Protein AF-0000000081272465 (afdb_homodimer)

InterPro domains:
  IPR012899 LTXXQ motif family protein [cd09916] (65-159)
  IPR025961 Heavy-metal resistance protein [PF13801] (40-151)
  IPR052211 Cpx two-component system auxiliary protein [PTHR38102] (13-169)

Foldseek 3Di:
DDDDDDDPDDDDDPPDDDDPPPDPPPPPPPPDPDPDPPPPPPPVPPPPPPVVCPPQCLVPPLQPPDDDDPVLSVQLSVLCVVCVVLLVVLVVLLVVLVVVLVCCVVVVNDDPVVNVVSVVSNVVSVVVNVVSSVVSSVVSCVSDDPVSNVVSVVVVVVVVVVVVVVVDDPDDPPD/DDDPDDDDPPDDDDDDPPPPPPPPPPPPPPPDDDPDPPPDPPPVPPPPPPVPCPPQCLVPPLQPPDDDDPVLSVQLSVLCVVCVVVLVVLVVLLVVLVVVLVCCVVVVNDDPVVNVVSVVSNVVSVVVNVVSSVVSSVVSCVSDDPVSNVVSVVVVVVVVVVVVVVVPDPPDPPD

pLDDT: mean 72.94, std 29.36, range [21.56, 98.94]

Radius of gyration: 37.66 Å; Cα contacts (8 Å, |Δi|>4): 201; chains: 2; bounding box: 71×160×98 Å

Nearest PDB structures (foldseek):
  3zg1-assembly2_A  TM=7.694E-01  e=4.256E-02  Cupriavidus metallidurans CH34
  2y3g-assembly2_B  TM=7.488E-01  e=4.023E-02  Cupriavidus metallidurans CH34
  4wwf-assembly1_A-3  TM=8.184E-01  e=6.320E-02  Cupriavidus metallidurans CH34
  2y39-assembly1_A  TM=8.163E-01  e=7.075E-02  Cupriavidus metallidurans CH34
  2y3d-assembly1_A  TM=7.818E-01  e=4.765E-02  Cupriavidus metallidurans CH34

Sequence (350 aa):
MFAVTPRRSLAAVAAGLLLSCAVAYAQSSAPEASPRPPMAPHGMPHMPGGPGFMGPHHGGLFLHGLKLTEAQRDKVFAIEYAQMPELREQRKAIEHARRDLREMVVSGQYDEARSRALTDALGRAVARETQLRAQADAKILQVLTPEQRKQISDREAQRVAAMEEEAGPPPQPMMMFAVTPRRSLAAVAAGLLLSCAVAYAQSSAPEASPRPPMAPHGMPHMPGGPGFMGPHHGGLFLHGLKLTEAQRDKVFAIEYAQMPELREQRKAIEHARRDLREMVVSGQYDEARSR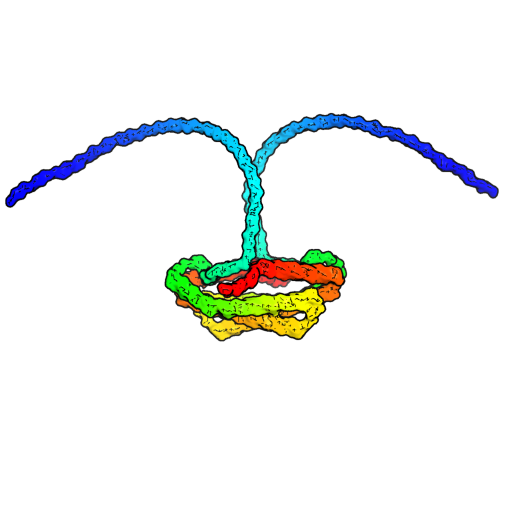ALTDALGRAVARETQLRAQADAKILQVLTPEQRKQISDREAQRVAAMEEEAGPPPQPMM

Organism: Ralstonia solanacearum (NCBI:txid305)

Solvent-accessible surface area (backbone atoms only — not comparable to full-atom values): 21522 Å² total; per-residue (Å²): 130,91,78,78,83,90,79,88,82,77,92,69,89,68,89,83,74,87,71,86,70,83,78,76,77,73,75,77,71,78,76,72,82,69,74,76,71,77,79,69,80,76,68,70,74,75,68,73,80,49,70,77,70,78,51,88,65,73,56,48,81,75,42,62,94,63,87,70,50,73,70,44,49,54,53,46,44,51,53,51,58,71,44,42,67,61,44,50,51,24,52,50,46,34,50,50,29,51,50,52,48,50,50,32,36,64,72,68,64,66,45,71,68,60,47,48,53,34,25,48,52,25,10,52,24,49,16,50,40,50,42,52,51,51,52,43,52,41,55,43,59,69,64,46,51,73,69,57,48,48,52,48,41,51,49,50,51,49,51,55,52,50,50,54,60,56,70,42,75,71,81,67,76,81,126,134,84,85,78,80,86,83,78,87,71,86,72,89,72,84,82,82,78,75,80,75,77,78,76,79,73,75,76,72,77,76,74,81,70,76,77,71,77,78,70,82,77,70,70,74,75,69,73,82,49,71,75,70,77,51,88,64,74,57,46,82,77,43,62,92,64,89,71,52,72,70,45,50,53,52,44,46,52,53,51,57,72,45,42,68,60,44,51,51,25,51,50,46,33,52,50,30,52,50,52,49,49,50,33,38,62,72,68,66,66,44,73,69,61,47,48,54,34,25,47,53,24,11,54,23,50,16,50,41,51,43,53,52,51,51,39,50,41,54,43,59,70,66,49,51,73,69,56,48,48,52,48,41,51,50,51,52,50,49,55,50,51,50,54,60,56,71,43,74,70,81,67,77,80,127

Secondary structure (DSSP, 8-state):
--------------------------------------------------S----S-SSGGGGTT----HHHHHHHHHHHHHHHHHHHHHHHHHHHHHHHHHHHHHTT---HHHHHHHHHHHHHHHHHHHHHHHHHHHHHHTTS-HHHHHHHHHHHHHHHHHHHHHH-S------/----PPP-------------------------------------------S----S-SSGGGGTT----HHHHHHHHHHHHHHHHHHHHHHHHHHHHHHHHHHHHHTT---HHHHHHHHHHHHHHHHHHHHHHHHHHHHHHTTS-HHHHHHHHHHHHHHHHHHHHHH-S------

Structure (mmCIF, N/CA/C/O backbone):
data_AF-0000000081272465-model_v1
#
loop_
_entity.id
_entity.type
_entity.pdbx_description
1 polymer 'ATP-independent periplasmic protein-refolding chaperone'
#
loop_
_atom_site.group_PDB
_atom_site.id
_atom_site.type_symbol
_atom_site.label_atom_id
_atom_site.label_alt_id
_atom_site.label_comp_id
_atom_site.label_asym_id
_atom_site.label_entity_id
_atom_site.label_seq_id
_atom_site.pdbx_PDB_ins_code
_atom_site.Cartn_x
_atom_site.Cartn_y
_atom_site.Cartn_z
_atom_site.occupancy
_atom_site.B_iso_or_equiv
_atom_site.auth_seq_id
_atom_site.auth_comp_id
_atom_site.auth_asym_id
_atom_site.auth_atom_id
_atom_site.pdbx_PDB_model_num
ATOM 1 N N . MET A 1 1 ? 6.75 95.875 9.797 1 22.33 1 MET A N 1
ATOM 2 C CA . MET A 1 1 ? 5.688 96.375 8.953 1 22.33 1 MET A CA 1
ATOM 3 C C . MET A 1 1 ? 5.301 95.438 7.855 1 22.33 1 MET A C 1
ATOM 5 O O . MET A 1 1 ? 4.133 95.312 7.473 1 22.33 1 MET A O 1
ATOM 9 N N . PHE A 1 2 ? 6.305 95 7.031 1 23.62 2 PHE A N 1
ATOM 10 C CA . PHE A 1 2 ? 5.82 94.75 5.68 1 23.62 2 PHE A CA 1
ATOM 11 C C . PHE A 1 2 ? 5.004 93.438 5.617 1 23.62 2 PHE A C 1
ATOM 13 O O . PHE A 1 2 ? 5.43 92.438 6.137 1 23.62 2 PHE A O 1
ATOM 20 N N . ALA A 1 3 ? 3.887 93.688 5.00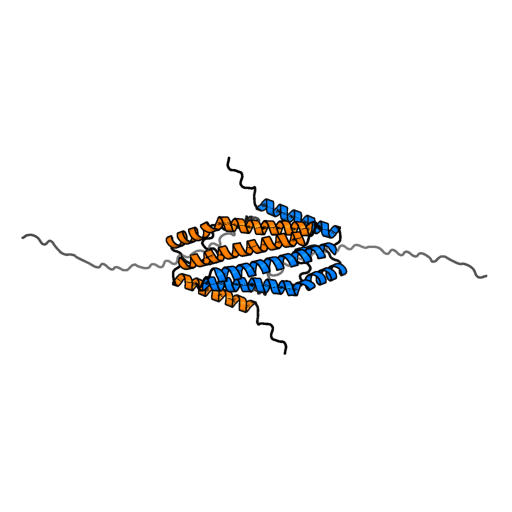8 1 24.34 3 ALA A N 1
ATOM 21 C CA . ALA A 1 3 ? 2.541 93.188 4.773 1 24.34 3 ALA A CA 1
ATOM 22 C C . ALA A 1 3 ? 2.578 91.938 3.91 1 24.34 3 ALA A C 1
ATOM 24 O O . ALA A 1 3 ? 3.572 91.688 3.23 1 24.34 3 ALA A O 1
ATOM 25 N N . VAL A 1 4 ? 1.641 91.5 3.248 1 30.73 4 VAL A N 1
ATOM 26 C CA . VAL A 1 4 ? 0.548 90.562 3.086 1 30.73 4 VAL A CA 1
ATOM 27 C C . VAL A 1 4 ? 0.621 89.938 1.701 1 30.73 4 VAL A C 1
ATOM 29 O O . VAL A 1 4 ? 0.317 88.75 1.539 1 30.73 4 VAL A O 1
ATOM 32 N N . THR A 1 5 ? 1.142 90.688 0.558 1 27.27 5 THR A N 1
ATOM 33 C CA . THR A 1 5 ? 0.048 90.625 -0.403 1 27.27 5 THR A CA 1
ATOM 34 C C . THR A 1 5 ? -0.042 89.188 -0.997 1 27.27 5 THR A C 1
ATOM 36 O O . THR A 1 5 ? 0.918 88.438 -0.932 1 27.27 5 THR A O 1
ATOM 39 N N . PRO A 1 6 ? -0.492 89.125 -2.412 1 28.55 6 PRO A N 1
ATOM 40 C CA . PRO A 1 6 ? -1.683 88.625 -3.121 1 28.55 6 PRO A CA 1
ATOM 41 C C . PRO A 1 6 ? -1.487 87.25 -3.748 1 28.55 6 PRO A C 1
ATOM 43 O O . PRO A 1 6 ? -0.358 86.75 -3.832 1 28.55 6 PRO A O 1
ATOM 46 N N . ARG A 1 7 ? -2.408 87 -4.809 1 31.58 7 ARG A N 1
ATOM 47 C CA . ARG A 1 7 ? -3.365 86.125 -5.52 1 31.58 7 ARG A CA 1
ATOM 48 C C . ARG A 1 7 ? -2.684 85.375 -6.637 1 31.58 7 ARG A C 1
ATOM 50 O O . ARG A 1 7 ? -2.164 85.938 -7.586 1 31.58 7 ARG A O 1
ATOM 57 N N . ARG A 1 8 ? -1.968 84.25 -6.387 1 34.53 8 ARG A N 1
ATOM 58 C CA . ARG A 1 8 ? -1.416 83.25 -7.266 1 34.53 8 ARG A CA 1
ATOM 59 C C . ARG A 1 8 ? -2.402 82.875 -8.367 1 34.53 8 ARG A C 1
ATOM 61 O O . ARG A 1 8 ? -3.451 82.25 -8.109 1 34.53 8 ARG A O 1
ATOM 68 N N . SER A 1 9 ? -2.496 83.812 -9.453 1 25.7 9 SER A N 1
ATOM 69 C CA . SER A 1 9 ? -3.43 83.688 -10.57 1 25.7 9 SER A CA 1
ATOM 70 C C . SER A 1 9 ? -3.316 82.375 -11.266 1 25.7 9 SER A C 1
ATOM 72 O O . SER A 1 9 ? -2.271 81.688 -11.195 1 25.7 9 SER A O 1
ATOM 74 N N . LEU A 1 10 ? -4.344 82 -12.219 1 24.06 10 LEU A N 1
ATOM 75 C CA . LEU A 1 10 ? -5.352 81.125 -12.766 1 24.06 10 LEU A CA 1
ATOM 76 C C . LEU A 1 10 ? -4.859 80.438 -14.055 1 24.06 10 LEU A C 1
ATOM 78 O O . LEU A 1 10 ? -5.238 79.312 -14.367 1 24.06 10 LEU A O 1
ATOM 82 N N . ALA A 1 11 ? -3.961 80.938 -15 1 25.14 11 ALA A N 1
ATOM 83 C CA . ALA A 1 11 ? -4.523 80.875 -16.344 1 25.14 11 ALA A CA 1
ATOM 84 C C . ALA A 1 11 ? -4.492 79.438 -16.859 1 25.14 11 ALA A C 1
ATOM 86 O O . ALA A 1 11 ? -3.479 78.75 -16.734 1 25.14 11 ALA A O 1
ATOM 87 N N . ALA A 1 12 ? -5.68 78.938 -17.5 1 24.94 12 ALA A N 1
ATOM 88 C CA . ALA A 1 12 ? -6.539 77.812 -17.906 1 24.94 12 ALA A CA 1
ATOM 89 C C . ALA A 1 12 ? -6.137 77.312 -19.281 1 24.94 12 ALA A C 1
ATOM 91 O O . ALA A 1 12 ? -6.668 76.25 -19.734 1 24.94 12 ALA A O 1
ATOM 92 N N . VAL A 1 13 ? -5.102 77.688 -20.047 1 25.12 13 VAL A N 1
ATOM 93 C CA . VAL A 1 13 ? -5.531 77.562 -21.422 1 25.12 13 VAL A CA 1
ATOM 94 C C . VAL A 1 13 ? -5.684 76.062 -21.766 1 25.12 13 VAL A C 1
ATOM 96 O O . VAL A 1 13 ? -4.746 75.312 -21.594 1 25.12 13 VAL A O 1
ATOM 99 N N . ALA A 1 14 ? -6.918 75.625 -22.281 1 23.14 14 ALA A N 1
ATOM 100 C CA . ALA A 1 14 ? -7.742 74.438 -22.609 1 23.14 14 ALA A CA 1
ATOM 101 C C . ALA A 1 14 ? -7.355 73.875 -23.969 1 23.14 14 ALA A C 1
ATOM 103 O O . ALA A 1 14 ? -7.91 72.875 -24.406 1 23.14 14 ALA A O 1
ATOM 104 N N . ALA A 1 15 ? -6.246 74.125 -24.609 1 26 15 ALA A N 1
ATOM 105 C CA . ALA A 1 15 ? -6.496 73.875 -26.031 1 26 15 ALA A CA 1
ATOM 106 C C . ALA A 1 15 ? -6.836 72.438 -26.25 1 26 15 ALA A C 1
ATOM 108 O O . ALA A 1 15 ? -6.211 71.5 -25.672 1 26 15 ALA A O 1
ATOM 109 N N . GLY A 1 16 ? -8.023 72.125 -27 1 21.56 16 GLY A N 1
ATOM 110 C CA . GLY A 1 16 ? -8.977 71.125 -27.422 1 21.56 16 GLY A CA 1
ATOM 111 C C . GLY A 1 16 ? -8.359 70.062 -28.281 1 21.56 16 GLY A C 1
ATOM 112 O O . GLY A 1 16 ? -7.246 70.188 -28.781 1 21.56 16 GLY A O 1
ATOM 113 N N . LEU A 1 17 ? -9.242 68.938 -28.609 1 25.64 17 LEU A N 1
ATOM 114 C CA . LEU A 1 17 ? -9.5 67.562 -28.719 1 25.64 17 LEU A CA 1
ATOM 115 C C . LEU A 1 17 ? -9.398 67.062 -30.172 1 25.64 17 LEU A C 1
ATOM 117 O O . LEU A 1 17 ? -9.539 65.875 -30.469 1 25.64 17 LEU A O 1
ATOM 121 N N . LEU A 1 18 ? -8.898 67.875 -31.203 1 24.94 18 LEU A N 1
ATOM 122 C CA . LEU A 1 18 ? -9.625 67.438 -32.375 1 24.94 18 LEU A CA 1
ATOM 123 C C . LEU A 1 18 ? -9.211 66 -32.719 1 24.94 18 LEU A C 1
ATOM 125 O O . LEU A 1 18 ? -8.047 65.625 -32.562 1 24.94 18 LEU A O 1
ATOM 129 N N . LEU A 1 19 ? -10.234 65.062 -33.031 1 27.89 19 LEU A N 1
ATOM 130 C CA . LEU A 1 19 ? -10.664 63.688 -33.188 1 27.89 19 LEU A CA 1
ATOM 131 C C . LEU A 1 19 ? -10.242 63.125 -34.531 1 27.89 19 LEU A C 1
ATOM 133 O O . LEU A 1 19 ? -11 62.375 -35.156 1 27.89 19 LEU A O 1
ATOM 137 N N . SER A 1 20 ? -9.172 63.531 -35.25 1 28.31 20 SER A N 1
ATOM 138 C CA . SER A 1 20 ? -9.344 63.031 -36.625 1 28.31 20 SER A CA 1
ATOM 139 C C . SER A 1 20 ? -9.281 61.5 -36.688 1 28.31 20 SER A C 1
ATOM 141 O O . SER A 1 20 ? -8.469 60.875 -36 1 28.31 20 SER A O 1
ATOM 143 N N . CYS A 1 21 ? -10.352 60.844 -37.062 1 30.33 21 CYS A N 1
ATOM 144 C CA . CYS A 1 21 ? -10.781 59.469 -37.281 1 30.33 21 CYS A CA 1
ATOM 145 C C . CYS A 1 21 ? -10.047 58.844 -38.438 1 30.33 21 CYS A C 1
ATOM 147 O O . CYS A 1 21 ? -10.672 58.375 -39.406 1 30.33 21 CYS A O 1
ATOM 149 N N . ALA A 1 22 ? -8.812 59.125 -38.781 1 28.97 22 ALA A N 1
ATOM 150 C CA . ALA A 1 22 ? -8.523 58.5 -40.062 1 28.97 22 ALA A CA 1
ATOM 151 C C . ALA A 1 22 ? -8.648 57 -40 1 28.97 22 ALA A C 1
ATOM 153 O O . ALA A 1 22 ? -8.18 56.344 -39.062 1 28.97 22 ALA A O 1
ATOM 154 N N . VAL A 1 23 ? -9.664 56.438 -40.75 1 30.25 23 VAL A N 1
ATOM 155 C CA . VAL A 1 23 ? -10.102 55.062 -41.094 1 30.25 23 VAL A CA 1
ATOM 156 C C . VAL A 1 23 ? -8.945 54.312 -41.75 1 30.25 23 VAL A C 1
ATOM 158 O O . VAL A 1 23 ? -8.406 54.719 -42.75 1 30.25 23 VAL A O 1
ATOM 161 N N . ALA A 1 24 ? -8.133 53.594 -40.906 1 28.8 24 ALA A N 1
ATOM 162 C CA . ALA A 1 24 ? -7.066 52.656 -41.25 1 28.8 24 ALA A CA 1
ATOM 163 C C . ALA A 1 24 ? -7.598 51.531 -42.125 1 28.8 24 ALA A C 1
ATOM 165 O O . ALA A 1 24 ? -8.422 50.719 -41.688 1 28.8 24 ALA A O 1
ATOM 166 N N . TYR A 1 25 ? -7.91 51.844 -43.406 1 28.39 25 TYR A N 1
ATOM 167 C CA . TYR A 1 25 ? -8.234 50.719 -44.281 1 28.39 25 TYR A CA 1
ATOM 168 C C . TYR A 1 25 ? -7.16 49.625 -44.219 1 28.39 25 TYR A C 1
ATOM 170 O O . TYR A 1 25 ? -6 49.875 -44.562 1 28.39 25 TYR A O 1
ATOM 178 N N . ALA A 1 26 ? -7.133 48.844 -43.188 1 29.88 26 ALA A N 1
ATOM 179 C CA . ALA A 1 26 ? -6.258 47.688 -43.062 1 29.88 26 ALA A CA 1
ATOM 180 C C . ALA A 1 26 ? -6.445 46.719 -44.219 1 29.88 26 ALA A C 1
ATOM 182 O O . ALA A 1 26 ? -7.543 46.219 -44.469 1 29.88 26 ALA A O 1
ATOM 183 N N . GLN A 1 27 ? -5.844 47.156 -45.344 1 31.14 27 GLN A N 1
ATOM 184 C CA . GLN A 1 27 ? -5.809 46.156 -46.406 1 31.14 27 GLN A CA 1
ATOM 185 C C . GLN A 1 27 ? -5.32 44.812 -45.906 1 31.14 27 GLN A C 1
ATOM 187 O O . GLN A 1 27 ? -4.301 44.719 -45.219 1 31.14 27 GLN A O 1
ATOM 192 N N . SER A 1 28 ? -6.246 43.812 -45.656 1 32.25 28 SER A N 1
ATOM 193 C CA . SER A 1 28 ? -6.082 42.406 -45.281 1 32.25 28 SER A CA 1
ATOM 194 C C . SER A 1 28 ? -5.191 41.688 -46.312 1 32.25 28 SER A C 1
ATOM 196 O O . SER A 1 28 ? -5.598 41.438 -47.438 1 32.25 28 SER A O 1
ATOM 198 N N . SER A 1 29 ? -3.996 42.219 -46.594 1 32.59 29 SER A N 1
ATOM 199 C CA . SER A 1 29 ? -3.262 41.281 -47.438 1 32.59 29 SER A CA 1
ATOM 200 C C . SER A 1 29 ? -3.188 39.906 -46.844 1 32.59 29 SER A C 1
ATOM 202 O O . SER A 1 29 ? -2.959 39.75 -45.625 1 32.59 29 SER A O 1
ATOM 204 N N . ALA A 1 30 ? -3.9 38.969 -47.5 1 32.69 30 ALA A N 1
ATOM 205 C CA . ALA A 1 30 ? -3.916 37.531 -47.25 1 32.69 30 ALA A CA 1
ATOM 206 C C . ALA A 1 30 ? -2.496 36.969 -47.125 1 32.69 30 ALA A C 1
ATOM 208 O O . ALA A 1 30 ? -1.688 37.156 -48.062 1 32.69 30 ALA A O 1
ATOM 209 N N . PRO A 1 31 ? -1.925 36.875 -45.844 1 34.56 31 PRO A N 1
ATOM 210 C CA . PRO A 1 31 ? -0.571 36.344 -45.781 1 34.56 31 PRO A CA 1
ATOM 211 C C . PRO A 1 31 ? -0.444 34.969 -46.469 1 34.56 31 PRO A C 1
ATOM 213 O O . PRO A 1 31 ? -1.435 34.25 -46.625 1 34.56 31 PRO A O 1
ATOM 216 N N . GLU A 1 32 ? 0.415 34.938 -47.406 1 33.69 32 GLU A N 1
ATOM 217 C CA . GLU A 1 32 ? 0.917 33.75 -48.094 1 33.69 32 GLU A CA 1
ATOM 218 C C . GLU A 1 32 ? 1.132 32.594 -47.125 1 33.69 32 GLU A C 1
ATOM 220 O O . GLU A 1 32 ? 1.661 32.781 -46.031 1 33.69 32 GLU A O 1
ATOM 225 N N . ALA A 1 33 ? 0.419 31.516 -47.406 1 32.84 33 ALA A N 1
ATOM 226 C CA . ALA A 1 33 ? 0.437 30.219 -46.719 1 32.84 33 ALA A CA 1
ATOM 227 C C . ALA A 1 33 ? 1.867 29.766 -46.469 1 32.84 33 ALA A C 1
ATOM 229 O O . ALA A 1 33 ? 2.645 29.562 -47.406 1 32.84 33 ALA A O 1
ATOM 230 N N . SER A 1 34 ? 2.541 30.328 -45.375 1 37.22 34 SER A N 1
ATOM 231 C CA . SER A 1 34 ? 3.836 29.75 -45.031 1 37.22 34 SER A CA 1
ATOM 232 C C . SER A 1 34 ? 3.777 28.219 -45.031 1 37.22 34 SER A C 1
ATOM 234 O O . SER A 1 34 ? 2.771 27.625 -44.656 1 37.22 34 SER A O 1
ATOM 236 N N . PRO A 1 35 ? 4.566 27.594 -45.844 1 37.91 35 PRO A N 1
ATOM 237 C CA . PRO A 1 35 ? 4.652 26.141 -45.906 1 37.91 35 PRO A CA 1
ATOM 238 C C . PRO A 1 35 ? 4.699 25.484 -44.531 1 37.91 35 PRO A C 1
ATOM 240 O O . PRO A 1 35 ? 5.18 26.109 -43.562 1 37.91 35 PRO A O 1
ATOM 243 N N . ARG A 1 36 ? 3.67 24.656 -44.344 1 37.66 36 ARG A N 1
ATOM 244 C CA . ARG A 1 36 ? 3.516 23.859 -43.125 1 37.66 36 ARG A CA 1
ATOM 245 C C . ARG A 1 36 ? 4.848 23.266 -42.688 1 37.66 36 ARG A C 1
ATOM 247 O O . ARG A 1 36 ? 5.531 22.609 -43.469 1 37.66 36 ARG A O 1
ATOM 254 N N . PRO A 1 37 ? 5.617 23.953 -41.719 1 38.06 37 PRO A N 1
ATOM 255 C CA . PRO A 1 37 ? 6.848 23.25 -41.344 1 38.06 37 PRO A CA 1
ATOM 256 C C . PRO A 1 37 ? 6.629 21.75 -41.094 1 38.06 37 PRO A C 1
ATOM 258 O O . PRO A 1 37 ? 5.508 21.328 -40.781 1 38.06 37 PRO A O 1
ATOM 261 N N . PRO A 1 38 ? 7.492 20.875 -41.656 1 37.31 38 PRO A N 1
ATOM 262 C CA . PRO A 1 38 ? 7.348 19.453 -41.406 1 37.31 38 PRO A CA 1
ATOM 263 C C . PRO A 1 38 ? 7.055 19.141 -39.938 1 37.31 38 PRO A C 1
ATOM 265 O O . PRO A 1 38 ? 7.422 19.922 -39.031 1 37.31 38 PRO A O 1
ATOM 268 N N . MET A 1 39 ? 5.91 18.578 -39.656 1 35.38 39 MET A N 1
ATOM 269 C CA . MET A 1 39 ? 5.527 18.094 -38.344 1 35.38 39 MET A CA 1
ATOM 270 C C . MET A 1 39 ? 6.688 17.359 -37.688 1 35.38 39 MET A C 1
ATOM 272 O O . MET A 1 39 ? 7.172 16.359 -38.188 1 35.38 39 MET A O 1
ATOM 276 N N . ALA A 1 40 ? 7.691 18.062 -37.062 1 37.44 40 ALA A N 1
ATOM 277 C CA . ALA A 1 40 ? 8.664 17.312 -36.25 1 37.44 40 ALA A CA 1
ATOM 278 C C . ALA A 1 40 ? 7.988 16.203 -35.469 1 37.44 40 ALA A C 1
ATOM 280 O O . ALA A 1 40 ? 6.828 16.328 -35.062 1 37.44 40 ALA A O 1
ATOM 281 N N . PRO A 1 41 ? 8.398 14.906 -35.625 1 35.97 41 PRO A N 1
ATOM 282 C CA . PRO A 1 41 ? 7.809 13.859 -34.781 1 35.97 41 PRO A CA 1
ATOM 283 C C . PRO A 1 41 ? 7.723 14.266 -33.312 1 35.97 41 PRO A C 1
ATOM 285 O O . PRO A 1 41 ? 8.656 14.859 -32.781 1 35.97 41 PRO A O 1
ATOM 288 N N . HIS A 1 42 ? 6.676 14.836 -32.844 1 37.75 42 HIS A N 1
ATOM 289 C CA . HIS A 1 42 ? 6.402 15.023 -31.406 1 37.75 42 HIS A CA 1
ATOM 290 C C . HIS A 1 42 ? 6.762 13.773 -30.609 1 37.75 42 HIS A C 1
ATOM 292 O O . HIS A 1 42 ? 5.922 12.898 -30.422 1 37.75 42 HIS A O 1
ATOM 298 N N . GLY A 1 43 ? 7.891 13.094 -30.891 1 33.09 43 GLY A N 1
ATOM 299 C CA . GLY A 1 43 ? 8.258 12.156 -29.844 1 33.09 43 GLY A CA 1
ATOM 300 C C . GLY A 1 43 ? 8.062 12.719 -28.438 1 33.09 43 GLY A C 1
ATOM 301 O O . GLY A 1 43 ? 8.664 13.734 -28.094 1 33.09 43 GLY A O 1
ATOM 302 N N . MET A 1 44 ? 6.859 12.625 -27.875 1 35.47 44 MET A N 1
ATOM 303 C CA . MET A 1 44 ? 6.672 12.898 -26.453 1 35.47 44 MET A CA 1
ATOM 304 C C . MET A 1 44 ? 7.887 12.453 -25.641 1 35.47 44 MET A C 1
ATOM 306 O O . MET A 1 44 ? 8.32 11.305 -25.75 1 35.47 44 MET A O 1
ATOM 310 N N . PRO A 1 45 ? 8.883 13.289 -25.375 1 36.38 45 PRO A N 1
ATOM 311 C CA . PRO A 1 45 ? 9.914 12.828 -24.438 1 36.38 45 PRO A CA 1
ATOM 312 C C . PRO A 1 45 ? 9.344 11.977 -23.312 1 36.38 45 PRO A C 1
ATOM 314 O O . PRO A 1 45 ? 8.281 12.289 -22.766 1 36.38 45 PRO A O 1
ATOM 317 N N . HIS A 1 46 ? 9.273 10.703 -23.391 1 36.47 46 HIS A N 1
ATOM 318 C CA . HIS A 1 46 ? 9.133 9.891 -22.188 1 36.47 46 HIS A CA 1
ATOM 319 C C . HIS A 1 46 ? 9.867 10.508 -21 1 36.47 46 HIS A C 1
ATOM 321 O O . HIS A 1 46 ? 11.102 10.508 -20.969 1 36.47 46 HIS A O 1
ATOM 327 N N . MET A 1 47 ? 9.359 11.602 -20.391 1 35 47 MET A N 1
ATOM 328 C CA . MET A 1 47 ? 9.953 12 -19.109 1 35 47 MET A CA 1
ATOM 329 C C . MET A 1 47 ? 10.281 10.773 -18.266 1 35 47 MET A C 1
ATOM 331 O O . MET A 1 47 ? 9.445 9.891 -18.094 1 35 47 MET A O 1
ATOM 335 N N . PRO A 1 48 ? 11.477 10.328 -18.344 1 37 48 PRO A N 1
ATOM 336 C CA . PRO A 1 48 ? 11.812 9.281 -17.375 1 3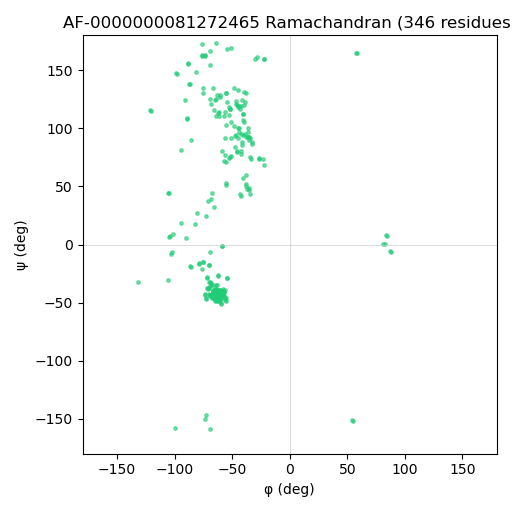7 48 PRO A CA 1
ATOM 337 C C . PRO A 1 48 ? 11.086 9.453 -16.047 1 37 48 PRO A C 1
ATOM 339 O O . PRO A 1 48 ? 10.953 10.57 -15.547 1 37 48 PRO A O 1
ATOM 342 N N . GLY A 1 49 ? 9.906 8.914 -15.898 1 37.16 49 GLY A N 1
ATOM 343 C CA . GLY A 1 49 ? 9.375 8.828 -14.539 1 37.16 49 GLY A CA 1
ATOM 344 C C . GLY A 1 49 ? 10.445 8.562 -13.5 1 37.16 49 GLY A C 1
ATOM 345 O O . GLY A 1 49 ? 10.812 7.414 -13.258 1 37.16 49 GLY A O 1
ATOM 346 N N . GLY A 1 50 ? 11.664 9.336 -13.469 1 36.22 50 GLY A N 1
ATOM 347 C CA . GLY A 1 50 ? 12.609 9.188 -12.367 1 36.22 50 GLY A CA 1
ATOM 348 C C . GLY A 1 50 ? 11.953 8.781 -11.062 1 36.22 50 GLY A C 1
ATOM 349 O O . GLY A 1 50 ? 10.719 8.766 -10.961 1 36.22 50 GLY A O 1
ATOM 350 N N . PRO A 1 51 ? 12.719 8.25 -10.109 1 38.88 51 PRO A N 1
ATOM 351 C CA . PRO A 1 51 ? 12.094 8.078 -8.797 1 38.88 51 PRO A CA 1
ATOM 352 C C . PRO A 1 51 ? 11.125 9.203 -8.445 1 38.88 51 PRO A C 1
ATOM 354 O O . PRO A 1 51 ? 11.281 10.328 -8.93 1 38.88 51 PRO A O 1
ATOM 357 N N . GLY A 1 52 ? 9.867 9.039 -8.586 1 39.06 52 GLY A N 1
ATOM 358 C CA . GLY A 1 52 ? 8.938 10.062 -8.148 1 39.06 52 GLY A CA 1
ATOM 359 C C . GLY A 1 52 ? 9.516 10.984 -7.086 1 39.06 52 GLY A C 1
ATOM 360 O O . GLY A 1 52 ? 9.797 10.547 -5.969 1 39.06 52 GLY A O 1
ATOM 361 N N . PHE A 1 53 ? 10.5 11.828 -7.43 1 37.72 53 PHE A N 1
ATOM 362 C CA . PHE A 1 53 ? 10.914 12.93 -6.566 1 37.72 53 PHE A CA 1
ATOM 363 C C . PHE A 1 53 ? 9.758 13.383 -5.68 1 37.72 53 PHE A C 1
ATOM 365 O O . PHE A 1 53 ? 8.758 13.906 -6.168 1 37.72 53 PHE A O 1
ATOM 372 N N . MET A 1 54 ? 9.422 12.531 -4.602 1 43.56 54 MET A N 1
ATOM 373 C CA . MET A 1 54 ? 8.711 13.273 -3.561 1 43.56 54 MET A CA 1
ATOM 374 C C . MET A 1 54 ? 9.289 14.672 -3.396 1 43.56 54 MET A C 1
ATOM 376 O O . MET A 1 54 ? 10.367 14.844 -2.826 1 43.56 54 MET A O 1
ATOM 380 N N . GLY A 1 55 ? 9.438 15.484 -4.438 1 41.84 55 GLY A N 1
ATOM 381 C CA . GLY A 1 55 ? 9.836 16.859 -4.211 1 41.84 55 GLY A CA 1
ATOM 382 C C . GLY A 1 55 ? 9.516 17.359 -2.811 1 41.84 55 GLY A C 1
ATOM 383 O O . GLY A 1 55 ? 8.797 16.688 -2.062 1 41.84 55 GLY A O 1
ATOM 384 N N . PRO A 1 56 ? 10.117 18.391 -2.299 1 44.53 56 PRO A N 1
ATOM 385 C CA . PRO A 1 56 ? 9.852 18.875 -0.947 1 44.53 56 PRO A CA 1
ATOM 386 C C . PRO A 1 56 ? 8.391 18.734 -0.538 1 44.53 56 PRO A C 1
ATOM 388 O O . PRO A 1 56 ? 7.492 19.062 -1.322 1 44.53 56 PRO A O 1
ATOM 391 N N . HIS A 1 57 ? 7.973 17.562 0.157 1 50.88 57 HIS A N 1
ATOM 392 C CA . HIS A 1 57 ? 6.695 17.234 0.78 1 50.88 57 HIS A CA 1
ATOM 393 C C . HIS A 1 57 ? 6.043 18.484 1.389 1 50.88 57 HIS A C 1
ATOM 395 O O . HIS A 1 57 ? 6.371 18.875 2.512 1 50.88 57 HIS A O 1
ATOM 401 N N . HIS A 1 58 ? 6.055 19.531 0.748 1 53.88 58 HIS A N 1
ATOM 402 C CA . HIS A 1 58 ? 5.273 20.672 1.201 1 53.88 58 HIS A CA 1
ATOM 403 C C . HIS A 1 58 ? 3.91 20.234 1.729 1 53.88 58 HIS A C 1
ATOM 405 O O . HIS A 1 58 ? 2.873 20.672 1.225 1 53.88 58 HIS A O 1
ATOM 411 N N . GLY A 1 59 ? 3.938 19.328 2.76 1 62.62 59 GLY A N 1
ATOM 412 C CA . GLY A 1 59 ? 2.725 18.922 3.449 1 62.62 59 GLY A CA 1
ATOM 413 C C . GLY A 1 59 ? 1.958 17.828 2.713 1 62.62 59 GLY A C 1
ATOM 414 O O . GLY A 1 59 ? 0.987 17.281 3.236 1 62.62 59 GLY A O 1
ATOM 415 N N . GLY A 1 60 ? 2.555 17.438 1.552 1 70.75 60 GLY A N 1
ATOM 416 C CA . GLY A 1 60 ? 1.952 16.375 0.751 1 70.75 60 GLY A CA 1
ATOM 417 C C . GLY A 1 60 ? 0.502 16.656 0.399 1 70.75 60 GLY A C 1
ATOM 418 O O . GLY A 1 60 ? 0.094 17.812 0.279 1 70.75 60 GLY A O 1
ATOM 419 N N . LEU A 1 61 ? -0.24 15.594 0.224 1 75.94 61 LEU A N 1
ATOM 420 C CA . LEU A 1 61 ? -1.635 15.672 -0.197 1 75.94 61 LEU A CA 1
ATOM 421 C C . LEU A 1 61 ? -2.506 16.25 0.914 1 75.94 61 LEU A C 1
ATOM 423 O O . LEU A 1 61 ? -3.539 16.875 0.642 1 75.94 61 LEU A O 1
ATOM 427 N N . PHE A 1 62 ? -1.971 16.219 2.082 1 85.62 62 PHE A N 1
ATOM 428 C CA . PHE A 1 62 ? -2.705 16.688 3.254 1 85.62 62 PHE A CA 1
ATOM 429 C C . PHE A 1 62 ? -2.908 18.188 3.209 1 85.62 62 PHE A C 1
ATOM 431 O O . PHE A 1 62 ? -3.984 18.688 3.547 1 85.62 62 PHE A O 1
ATOM 438 N N . LEU A 1 63 ? -1.947 18.938 2.686 1 93.5 63 LEU A N 1
ATOM 439 C CA . LEU A 1 63 ? -1.989 20.406 2.711 1 93.5 63 LEU A CA 1
ATOM 440 C C . LEU A 1 63 ? -2.344 20.953 1.335 1 93.5 63 LEU A C 1
ATOM 442 O O . LEU A 1 63 ? -2.305 22.172 1.123 1 93.5 63 LEU A O 1
ATOM 446 N N . HIS A 1 64 ? -2.672 20.078 0.458 1 87.31 64 HIS A N 1
ATOM 447 C CA . HIS A 1 64 ? -2.93 20.5 -0.915 1 87.31 64 HIS A CA 1
ATOM 448 C C . HIS A 1 64 ? -4 21.594 -0.967 1 87.31 64 HIS A C 1
ATOM 450 O O . HIS A 1 64 ? -5.051 21.469 -0.334 1 87.31 64 HIS A O 1
ATOM 456 N N . GLY A 1 65 ? -3.701 22.781 -1.734 1 87.69 65 GLY A N 1
ATOM 457 C CA . GLY A 1 65 ? -4.668 23.844 -1.962 1 87.69 65 GLY A CA 1
ATOM 458 C C . GLY A 1 65 ? -4.668 24.891 -0.872 1 87.69 65 GLY A C 1
ATOM 459 O O . GLY A 1 65 ? -5.359 25.906 -0.978 1 87.69 65 GLY A O 1
ATOM 460 N N . LEU A 1 66 ? -3.947 24.734 0.201 1 94.5 66 LEU A N 1
ATOM 461 C CA . LEU A 1 66 ? -3.906 25.719 1.283 1 94.5 66 LEU A CA 1
ATOM 462 C C . LEU A 1 66 ? -2.855 26.781 1.008 1 94.5 66 LEU A C 1
ATOM 464 O O . LEU A 1 66 ? -1.774 26.484 0.494 1 94.5 66 LEU A O 1
ATOM 468 N N . LYS A 1 67 ? -3.193 28.031 1.287 1 94.44 67 LYS A N 1
ATOM 469 C CA . LYS A 1 67 ? -2.213 29.109 1.29 1 94.44 67 LYS A CA 1
ATOM 470 C C . LYS A 1 67 ? -1.566 29.266 2.664 1 94.44 67 LYS A C 1
ATOM 472 O O . LYS A 1 67 ? -2.193 29.766 3.598 1 94.44 67 LYS A O 1
ATOM 477 N N . LEU A 1 68 ? -0.338 28.875 2.732 1 96.25 68 LEU A N 1
ATOM 478 C CA . LEU A 1 68 ? 0.385 28.938 3.998 1 96.25 68 LEU A CA 1
ATOM 479 C C . LEU A 1 68 ? 1.251 30.188 4.074 1 96.25 68 LEU A C 1
ATOM 481 O O . LEU A 1 68 ? 1.749 30.672 3.055 1 96.25 68 LEU A O 1
ATOM 485 N N . THR A 1 69 ? 1.376 30.688 5.297 1 96.5 69 THR A N 1
ATOM 486 C CA . THR A 1 69 ? 2.361 31.734 5.52 1 96.5 69 THR A CA 1
ATOM 487 C C . THR A 1 69 ? 3.775 31.172 5.512 1 96.5 69 THR A C 1
ATOM 489 O O . THR A 1 69 ? 3.959 29.953 5.605 1 96.5 69 THR A O 1
ATOM 492 N N . GLU A 1 70 ? 4.738 31.969 5.359 1 95.62 70 GLU A N 1
ATOM 493 C CA . GLU A 1 70 ? 6.129 31.516 5.406 1 95.62 70 GLU A CA 1
ATOM 494 C C . GLU A 1 70 ? 6.445 30.844 6.738 1 95.62 70 GLU A C 1
ATOM 496 O O . GLU A 1 70 ? 7.145 29.828 6.781 1 95.62 70 GLU A O 1
ATOM 501 N N . ALA A 1 71 ? 5.914 31.422 7.836 1 97.31 71 ALA A N 1
ATOM 502 C CA . ALA A 1 71 ? 6.141 30.859 9.156 1 97.31 71 ALA A CA 1
ATOM 503 C C . ALA A 1 71 ? 5.5 29.469 9.273 1 97.31 71 ALA A C 1
ATOM 505 O O . ALA A 1 71 ? 6.082 28.562 9.867 1 97.31 71 ALA A O 1
ATOM 506 N N . GLN A 1 72 ? 4.309 29.266 8.734 1 97 72 GLN A N 1
ATOM 507 C CA . GLN A 1 72 ? 3.643 27.969 8.703 1 97 72 GLN A CA 1
ATOM 508 C C . GLN A 1 72 ? 4.434 26.969 7.867 1 97 72 GLN A C 1
ATOM 510 O O . GLN A 1 72 ? 4.625 25.828 8.281 1 97 72 GLN A O 1
ATOM 515 N N . ARG A 1 73 ? 4.918 27.344 6.758 1 95.81 73 ARG A N 1
ATOM 516 C CA . ARG A 1 73 ? 5.684 26.453 5.879 1 95.81 73 ARG A CA 1
ATOM 517 C C . ARG A 1 73 ? 6.945 25.953 6.574 1 95.81 73 ARG A C 1
ATOM 519 O O . ARG A 1 73 ? 7.301 24.781 6.457 1 95.81 73 ARG A O 1
ATOM 526 N N . ASP A 1 74 ? 7.605 26.844 7.293 1 96.5 74 ASP A N 1
ATOM 527 C CA . ASP A 1 74 ? 8.812 26.469 8.023 1 96.5 74 ASP A CA 1
ATOM 528 C C . ASP A 1 74 ? 8.508 25.422 9.094 1 96.5 74 ASP A C 1
ATOM 530 O O . ASP A 1 74 ? 9.258 24.469 9.258 1 96.5 74 ASP A O 1
ATOM 534 N N . LYS A 1 75 ? 7.41 25.641 9.859 1 97.5 75 LYS A N 1
ATOM 535 C CA . LYS A 1 75 ? 7.035 24.703 10.906 1 97.5 75 LYS A CA 1
ATOM 536 C C . LYS A 1 75 ? 6.637 23.359 10.32 1 97.5 75 LYS A C 1
ATOM 538 O O . LYS A 1 75 ? 6.996 22.312 10.859 1 97.5 75 LYS A O 1
ATOM 543 N N . VAL A 1 76 ? 5.922 23.406 9.227 1 96.88 76 VAL A N 1
ATOM 544 C CA . VAL A 1 76 ? 5.512 22.188 8.547 1 96.88 76 VAL A CA 1
ATOM 545 C C . VAL A 1 76 ? 6.746 21.422 8.078 1 96.88 76 VAL A C 1
ATOM 547 O O . VAL A 1 76 ? 6.84 20.203 8.273 1 96.88 76 VAL A O 1
ATOM 550 N N . PHE A 1 77 ? 7.66 22.094 7.453 1 95.44 77 PHE A N 1
ATOM 551 C CA . PHE A 1 77 ? 8.898 21.484 6.98 1 95.44 77 PHE A CA 1
ATOM 552 C C . PHE A 1 77 ? 9.648 20.828 8.133 1 95.44 77 PHE A C 1
ATOM 554 O O . PHE A 1 77 ? 10.125 19.703 8 1 95.44 77 PHE A O 1
ATOM 561 N N . ALA A 1 78 ? 9.742 21.5 9.266 1 97.25 78 ALA A N 1
ATOM 562 C CA . ALA A 1 78 ? 10.453 20.969 10.422 1 97.25 78 ALA A CA 1
ATOM 563 C C . ALA A 1 78 ? 9.789 19.688 10.93 1 97.25 78 ALA A C 1
ATOM 565 O O . ALA A 1 78 ? 10.469 18.734 11.297 1 97.25 78 ALA A O 1
ATOM 566 N N . ILE A 1 79 ? 8.453 19.688 11.008 1 97.19 79 ILE A N 1
ATOM 567 C CA . ILE A 1 79 ? 7.703 18.516 11.461 1 97.19 79 ILE A CA 1
ATOM 568 C C . ILE A 1 79 ? 7.965 17.344 10.531 1 97.19 79 ILE A C 1
ATOM 570 O O . ILE A 1 79 ? 8.281 16.234 10.992 1 97.19 79 ILE A O 1
ATOM 574 N N . GLU A 1 80 ? 7.902 17.5 9.242 1 95.69 80 GLU A N 1
ATOM 575 C CA . GLU A 1 80 ? 8.086 16.438 8.266 1 95.69 80 GLU A CA 1
ATOM 576 C C . GLU A 1 80 ? 9.531 15.961 8.234 1 95.69 80 GLU A C 1
ATOM 578 O O . GLU A 1 80 ? 9.797 14.758 8.18 1 95.69 80 GLU A O 1
ATOM 583 N N . TYR A 1 81 ? 10.445 16.891 8.258 1 95.38 81 TYR A N 1
ATOM 584 C CA . TYR A 1 81 ? 11.867 16.562 8.164 1 95.38 81 TYR A CA 1
ATOM 585 C C . TYR A 1 81 ? 12.32 15.727 9.352 1 95.38 81 TYR A C 1
ATOM 587 O O . TYR A 1 81 ? 13.164 14.844 9.211 1 95.38 81 TYR A O 1
ATOM 595 N N . ALA A 1 82 ? 11.711 16.031 10.484 1 97 82 ALA A N 1
ATOM 596 C CA . ALA A 1 82 ? 12.102 15.305 11.695 1 97 82 ALA A CA 1
ATOM 597 C C . ALA A 1 82 ? 11.82 13.812 11.562 1 97 82 ALA A C 1
ATOM 599 O O . ALA A 1 82 ? 12.5 12.992 12.18 1 97 82 ALA A O 1
ATOM 600 N N . GLN A 1 83 ? 10.867 13.445 10.75 1 96.94 83 GLN A N 1
ATOM 601 C CA . GLN A 1 83 ? 10.469 12.047 10.664 1 96.94 83 GLN A CA 1
ATOM 602 C C . GLN A 1 83 ? 11.039 11.391 9.406 1 96.94 83 GLN A C 1
ATOM 604 O O . GLN A 1 83 ? 10.961 10.172 9.25 1 96.94 83 GLN A O 1
ATOM 609 N N . MET A 1 84 ? 11.625 12.094 8.539 1 96.31 84 MET A N 1
ATOM 610 C CA . MET A 1 84 ? 12.023 11.633 7.215 1 96.31 84 MET A CA 1
ATOM 611 C C . MET A 1 84 ? 12.984 10.453 7.312 1 96.31 84 MET A C 1
ATOM 613 O O . MET A 1 84 ? 12.836 9.461 6.594 1 96.31 84 MET A O 1
ATOM 617 N N . PRO A 1 85 ? 14.031 10.508 8.25 1 97.31 85 PRO A N 1
ATOM 618 C CA . PRO A 1 85 ? 14.953 9.367 8.32 1 97.31 85 PRO A CA 1
ATOM 619 C C . PRO A 1 85 ? 14.25 8.062 8.664 1 97.31 85 PRO A C 1
ATOM 621 O O . PRO A 1 85 ? 14.508 7.031 8.039 1 97.31 85 PRO A O 1
ATOM 624 N N . GLU A 1 86 ? 13.336 8.141 9.633 1 98.25 86 GLU A N 1
ATOM 625 C CA . GLU A 1 86 ? 12.617 6.922 10.008 1 98.25 86 GLU A CA 1
ATOM 626 C C . GLU A 1 86 ? 11.648 6.488 8.914 1 98.25 86 GLU A C 1
ATOM 628 O O . GLU A 1 86 ? 11.484 5.293 8.664 1 98.25 86 GLU A O 1
ATOM 633 N N . LEU A 1 87 ? 11 7.406 8.258 1 98.06 87 LEU A N 1
ATOM 634 C CA . LEU A 1 87 ? 10.125 7.086 7.141 1 98.06 87 LEU A CA 1
ATOM 635 C C . LEU A 1 87 ? 10.883 6.355 6.043 1 98.06 87 LEU A C 1
ATOM 637 O O . LEU A 1 87 ? 10.406 5.352 5.512 1 98.06 87 LEU A O 1
ATOM 641 N N . ARG A 1 88 ? 12.031 6.84 5.77 1 97.31 88 ARG A N 1
ATOM 642 C CA . ARG A 1 88 ? 12.867 6.207 4.746 1 97.31 88 ARG A CA 1
ATOM 643 C C . ARG A 1 88 ? 13.258 4.793 5.156 1 97.31 88 ARG A C 1
ATOM 645 O O . ARG A 1 88 ? 13.281 3.885 4.324 1 97.31 88 ARG A O 1
ATOM 652 N N . GLU A 1 89 ? 13.586 4.664 6.398 1 98.25 89 GLU A N 1
ATOM 653 C CA . GLU A 1 89 ? 13.938 3.344 6.91 1 98.25 89 GLU A CA 1
ATOM 654 C C . GLU A 1 89 ? 12.781 2.363 6.746 1 98.25 89 GLU A C 1
ATOM 656 O O . GLU A 1 89 ? 12.984 1.223 6.324 1 98.25 89 GLU A O 1
ATOM 661 N N . GLN A 1 90 ? 11.578 2.791 7.117 1 98.62 90 GLN A N 1
ATOM 662 C CA . GLN A 1 90 ? 10.414 1.92 7 1 98.62 90 GLN A CA 1
ATOM 663 C C . GLN A 1 90 ? 10.117 1.596 5.539 1 98.62 90 GLN A C 1
ATOM 665 O O . GLN A 1 90 ? 9.766 0.462 5.211 1 98.62 90 GLN A O 1
ATOM 670 N N . ARG A 1 91 ? 10.25 2.51 4.672 1 97.94 91 ARG A N 1
ATOM 671 C CA . ARG A 1 91 ? 10.008 2.289 3.248 1 97.94 91 ARG A CA 1
ATOM 672 C C . ARG A 1 91 ? 11.016 1.296 2.674 1 97.94 91 ARG A C 1
ATOM 674 O O . ARG A 1 91 ? 10.664 0.454 1.847 1 97.94 91 ARG A O 1
ATOM 681 N N . LYS A 1 92 ? 12.25 1.4 3.102 1 97.81 92 LYS A N 1
ATOM 682 C CA . LYS A 1 92 ? 13.266 0.437 2.684 1 97.81 92 LYS A CA 1
ATOM 683 C C . LYS A 1 92 ? 12.922 -0.967 3.174 1 97.81 92 LYS A C 1
ATOM 685 O O . LYS A 1 92 ? 13.094 -1.944 2.441 1 97.81 92 LYS A O 1
ATOM 690 N N . ALA A 1 93 ? 12.477 -1.011 4.383 1 98.56 93 ALA A N 1
ATOM 691 C CA . ALA A 1 93 ? 12.102 -2.307 4.941 1 98.56 93 ALA A CA 1
ATOM 692 C C . ALA A 1 93 ? 10.953 -2.93 4.152 1 98.56 93 ALA A C 1
ATOM 694 O O . ALA A 1 93 ? 10.953 -4.133 3.887 1 98.56 93 ALA A O 1
ATOM 695 N N . ILE A 1 94 ? 9.984 -2.168 3.799 1 98.75 94 ILE A N 1
ATOM 696 C CA . ILE A 1 94 ? 8.836 -2.629 3.016 1 98.75 94 ILE A CA 1
ATOM 697 C C . ILE A 1 94 ? 9.32 -3.129 1.653 1 98.75 94 ILE A C 1
ATOM 699 O O . ILE A 1 94 ? 8.969 -4.234 1.232 1 98.75 94 ILE A O 1
ATOM 703 N N . GLU A 1 95 ? 10.125 -2.336 1.017 1 96.69 95 GLU A N 1
ATOM 704 C CA . GLU A 1 95 ? 10.641 -2.686 -0.304 1 96.69 95 GLU A CA 1
ATOM 705 C C . GLU A 1 95 ? 11.469 -3.963 -0.252 1 96.69 95 GLU A C 1
ATOM 707 O O . GLU A 1 95 ? 11.336 -4.836 -1.113 1 96.69 95 GLU A O 1
ATOM 712 N N . HIS A 1 96 ? 12.328 -4.062 0.725 1 97.06 96 HIS A N 1
ATOM 713 C CA . HIS A 1 96 ? 13.172 -5.246 0.87 1 97.06 96 HIS A CA 1
ATOM 714 C C . HIS A 1 96 ? 12.328 -6.496 1.102 1 97.06 96 HIS A C 1
ATOM 716 O O . HIS A 1 96 ? 12.562 -7.531 0.47 1 97.06 96 HIS A O 1
ATOM 722 N N . ALA A 1 97 ? 11.383 -6.379 1.989 1 98.5 97 ALA A N 1
ATOM 723 C CA . ALA A 1 97 ? 10.523 -7.531 2.277 1 98.5 97 ALA A CA 1
ATOM 724 C C . ALA A 1 97 ? 9.758 -7.969 1.033 1 98.5 97 ALA A C 1
ATOM 726 O O . ALA A 1 97 ? 9.648 -9.164 0.751 1 98.5 97 ALA A O 1
ATOM 727 N N . ARG A 1 98 ? 9.242 -7.016 0.269 1 97.69 98 ARG A N 1
ATOM 728 C CA . ARG A 1 98 ? 8.516 -7.32 -0.96 1 97.69 98 ARG A CA 1
ATOM 729 C C . ARG A 1 98 ? 9.422 -8 -1.979 1 97.69 98 ARG A C 1
ATOM 731 O O . ARG A 1 98 ? 9.023 -8.977 -2.613 1 97.69 98 ARG A O 1
ATOM 738 N N . ARG A 1 99 ? 10.602 -7.496 -2.117 1 95.88 99 ARG A N 1
ATOM 739 C CA . ARG A 1 99 ? 11.562 -8.062 -3.061 1 95.88 99 ARG A CA 1
ATOM 740 C C . ARG A 1 99 ? 11.93 -9.492 -2.672 1 95.88 99 ARG A C 1
ATOM 742 O O . ARG A 1 99 ? 11.922 -10.391 -3.516 1 95.88 99 ARG A O 1
ATOM 749 N N . ASP A 1 100 ? 12.234 -9.641 -1.449 1 97.31 100 ASP A N 1
ATOM 750 C CA . ASP A 1 100 ? 12.641 -10.969 -0.978 1 97.31 100 ASP A CA 1
ATOM 751 C C . ASP A 1 100 ? 11.492 -11.969 -1.114 1 97.31 100 ASP A C 1
ATOM 753 O O . ASP A 1 100 ? 11.711 -13.125 -1.484 1 97.31 100 ASP A O 1
ATOM 757 N N . LEU A 1 101 ? 10.305 -11.539 -0.826 1 97.94 101 LEU A N 1
ATOM 758 C CA . LEU A 1 101 ? 9.133 -12.398 -0.946 1 97.94 101 LEU A CA 1
ATOM 759 C C . LEU A 1 101 ? 8.898 -12.805 -2.398 1 97.94 101 LEU A C 1
ATOM 761 O O . LEU A 1 101 ? 8.664 -13.977 -2.693 1 97.94 101 LEU A O 1
ATOM 765 N N . ARG A 1 102 ? 8.961 -11.828 -3.262 1 95.75 102 ARG A N 1
ATOM 766 C CA . ARG A 1 102 ? 8.781 -12.094 -4.688 1 95.75 102 ARG A CA 1
ATOM 767 C C . ARG A 1 102 ? 9.844 -13.055 -5.207 1 95.75 102 ARG A C 1
ATOM 769 O O . ARG A 1 102 ? 9.531 -13.992 -5.938 1 95.75 102 ARG A O 1
ATOM 776 N N . GLU A 1 103 ? 11.078 -12.805 -4.832 1 94.81 103 GLU A N 1
ATOM 777 C CA . GLU A 1 103 ? 12.164 -13.695 -5.234 1 94.81 103 GLU A CA 1
ATOM 778 C C . GLU A 1 103 ? 11.93 -15.117 -4.738 1 94.81 103 GLU A C 1
ATOM 780 O O . GLU A 1 103 ? 12.133 -16.078 -5.477 1 94.81 103 GLU A O 1
ATOM 785 N N . MET A 1 104 ? 11.531 -15.211 -3.518 1 96.69 104 MET A N 1
ATOM 786 C CA . MET A 1 104 ? 11.273 -16.531 -2.938 1 96.69 104 MET A CA 1
ATOM 787 C C . MET A 1 104 ? 10.188 -17.25 -3.719 1 96.69 104 MET A C 1
ATOM 789 O O . MET A 1 104 ? 10.32 -18.453 -4.008 1 96.69 104 MET A O 1
ATOM 793 N N . VAL A 1 105 ? 9.148 -16.547 -4.117 1 96.62 105 VAL A N 1
ATOM 794 C CA . VAL A 1 105 ? 8.023 -17.156 -4.812 1 96.62 105 VAL A CA 1
ATOM 795 C C . VAL A 1 105 ? 8.43 -17.531 -6.234 1 96.62 105 VAL A C 1
ATOM 797 O O . VAL A 1 105 ? 8.25 -18.672 -6.656 1 96.62 105 VAL A O 1
ATOM 800 N N . VAL A 1 106 ? 9.078 -16.672 -6.957 1 95 106 VAL A N 1
ATOM 801 C CA . VAL A 1 106 ? 9.375 -16.859 -8.375 1 95 106 VAL A CA 1
ATOM 802 C C . VAL A 1 106 ? 10.453 -17.922 -8.539 1 95 106 VAL A C 1
ATOM 804 O O . VAL A 1 106 ? 10.453 -18.672 -9.531 1 95 106 VAL A O 1
ATOM 807 N N . SER A 1 107 ? 11.328 -18.109 -7.59 1 93.81 107 SER A N 1
ATOM 808 C CA . SER A 1 107 ? 12.398 -19.094 -7.676 1 93.81 107 SER A CA 1
ATOM 809 C C . SER A 1 107 ? 11.867 -20.5 -7.457 1 93.81 107 SER A C 1
ATOM 811 O O . SER A 1 107 ? 12.57 -21.484 -7.715 1 93.81 107 SER A O 1
ATOM 813 N N . GLY A 1 108 ? 10.648 -20.594 -6.934 1 93.44 108 GLY A N 1
ATOM 814 C CA . GLY A 1 108 ? 10.078 -21.906 -6.641 1 93.44 108 GLY A CA 1
ATOM 815 C C . GLY A 1 108 ? 10.516 -22.453 -5.301 1 93.44 108 GLY A C 1
ATOM 816 O O . GLY A 1 108 ? 10.227 -23.609 -4.977 1 93.44 108 GLY A O 1
ATOM 817 N N . GLN A 1 109 ? 11.203 -21.703 -4.453 1 93.5 109 GLN A N 1
ATOM 818 C CA . GLN A 1 109 ? 11.703 -22.125 -3.143 1 93.5 109 GLN A CA 1
ATOM 819 C C . GLN A 1 109 ? 10.867 -21.516 -2.021 1 93.5 109 GLN A C 1
ATOM 821 O O . GLN A 1 109 ? 11.406 -20.984 -1.05 1 93.5 109 GLN A O 1
ATOM 826 N N . TYR A 1 110 ? 9.555 -21.578 -2.238 1 97 110 TYR A N 1
ATOM 827 C CA . TYR A 1 110 ? 8.656 -21 -1.242 1 97 110 TYR A CA 1
ATOM 828 C C . TYR A 1 110 ? 8.758 -21.75 0.08 1 97 110 TYR A C 1
ATOM 830 O O . TYR A 1 110 ? 8.656 -22.984 0.111 1 97 110 TYR A O 1
ATOM 838 N N . ASP A 1 111 ? 9.039 -21.031 1.16 1 97.94 111 ASP A N 1
ATOM 839 C CA . ASP A 1 111 ? 9.094 -21.5 2.545 1 97.94 111 ASP A CA 1
ATOM 840 C C . ASP A 1 111 ? 8.109 -20.719 3.416 1 97.94 111 ASP A C 1
ATOM 842 O O . ASP A 1 111 ? 8.273 -19.516 3.637 1 97.94 111 ASP A O 1
ATOM 846 N N . GLU A 1 112 ? 7.109 -21.453 3.936 1 98.06 112 GLU A N 1
ATOM 847 C CA . GLU A 1 112 ? 6.012 -20.812 4.648 1 98.06 112 GLU A CA 1
ATOM 848 C C . GLU A 1 112 ? 6.52 -20.016 5.848 1 98.06 112 GLU A C 1
ATOM 850 O O . GLU A 1 112 ? 6.066 -18.906 6.098 1 98.06 112 GLU A O 1
ATOM 855 N N . ALA A 1 113 ? 7.441 -20.562 6.547 1 98.38 113 ALA A N 1
ATOM 856 C CA . ALA A 1 113 ? 7.953 -19.891 7.742 1 98.38 113 ALA A CA 1
ATOM 857 C C . ALA A 1 113 ? 8.742 -18.641 7.375 1 98.38 113 ALA A C 1
ATOM 859 O O . ALA A 1 113 ? 8.586 -17.594 8.008 1 98.38 113 ALA A O 1
ATOM 860 N N . ARG A 1 114 ? 9.586 -18.734 6.375 1 98.25 114 ARG A N 1
ATOM 861 C CA . ARG A 1 114 ? 10.336 -17.578 5.91 1 98.25 114 ARG A CA 1
ATOM 862 C C . ARG A 1 114 ? 9.398 -16.516 5.336 1 98.25 114 ARG A C 1
ATOM 864 O O . ARG A 1 114 ? 9.586 -15.32 5.574 1 98.25 114 ARG A O 1
ATOM 871 N N . SER A 1 115 ? 8.414 -16.984 4.566 1 98.69 115 SER A N 1
ATOM 872 C CA . SER A 1 115 ? 7.422 -16.062 4.012 1 98.69 115 SER A CA 1
ATOM 873 C C . SER A 1 115 ? 6.691 -15.312 5.117 1 98.69 115 SER A C 1
ATOM 875 O O . SER A 1 115 ? 6.523 -14.094 5.035 1 98.69 115 SER A O 1
ATOM 877 N N . ARG A 1 116 ? 6.305 -15.984 6.137 1 98.62 116 ARG A N 1
ATOM 878 C CA . ARG A 1 116 ? 5.598 -15.352 7.246 1 98.62 116 ARG A CA 1
ATOM 879 C C . ARG A 1 116 ? 6.484 -14.328 7.945 1 98.62 116 ARG A C 1
ATOM 881 O O . ARG A 1 116 ? 6.016 -13.25 8.336 1 98.62 116 ARG A O 1
ATOM 888 N N . ALA A 1 117 ? 7.73 -14.672 8.117 1 98.75 117 ALA A N 1
ATOM 889 C CA . ALA A 1 117 ? 8.656 -13.727 8.734 1 98.75 117 ALA A CA 1
ATOM 890 C C . ALA A 1 117 ? 8.773 -12.445 7.906 1 98.75 117 ALA A C 1
ATOM 892 O O . ALA A 1 117 ? 8.781 -11.344 8.453 1 98.75 117 ALA A O 1
ATOM 893 N N . LEU A 1 118 ? 8.844 -12.617 6.598 1 98.81 118 LEU A N 1
ATOM 894 C CA . LEU A 1 118 ? 8.953 -11.469 5.699 1 98.81 118 LEU A CA 1
ATOM 895 C C . LEU A 1 118 ? 7.668 -10.641 5.727 1 98.81 118 LEU A C 1
ATOM 897 O O . LEU A 1 118 ? 7.723 -9.414 5.801 1 98.81 118 LEU A O 1
ATOM 901 N N . THR A 1 119 ? 6.488 -11.281 5.656 1 98.94 119 THR A N 1
ATOM 902 C CA . THR A 1 119 ? 5.23 -10.547 5.602 1 98.94 119 THR A CA 1
ATOM 903 C C . THR A 1 119 ? 4.945 -9.859 6.934 1 98.94 119 THR A C 1
ATOM 905 O O . THR A 1 119 ? 4.371 -8.766 6.969 1 98.94 119 THR A O 1
ATOM 908 N N . ASP A 1 120 ? 5.383 -10.484 8.039 1 98.75 120 ASP A N 1
ATOM 909 C CA . ASP A 1 120 ? 5.258 -9.844 9.344 1 98.75 120 ASP A CA 1
ATOM 910 C C . ASP A 1 120 ? 6.129 -8.594 9.422 1 98.75 120 ASP A C 1
ATOM 912 O O . ASP A 1 120 ? 5.695 -7.555 9.938 1 98.75 120 ASP A O 1
ATOM 916 N N . ALA A 1 121 ? 7.363 -8.688 8.969 1 98.81 121 ALA A N 1
ATOM 917 C CA . ALA A 1 121 ? 8.25 -7.523 8.938 1 98.81 121 ALA A CA 1
ATOM 918 C C . ALA A 1 121 ? 7.664 -6.406 8.078 1 98.81 121 ALA A C 1
ATOM 920 O O . ALA A 1 121 ? 7.711 -5.234 8.461 1 98.81 121 ALA A O 1
ATOM 921 N N . LEU A 1 122 ? 7.125 -6.777 6.969 1 98.94 122 LEU A N 1
ATOM 922 C CA . LEU A 1 122 ? 6.473 -5.816 6.086 1 98.94 122 LEU A CA 1
ATOM 923 C C . LEU A 1 122 ? 5.32 -5.121 6.797 1 98.94 122 LEU A C 1
ATOM 925 O O . LEU A 1 122 ? 5.219 -3.891 6.77 1 98.94 122 LEU A O 1
ATOM 929 N N . GLY A 1 123 ? 4.43 -5.91 7.414 1 98.94 123 GLY A N 1
ATOM 930 C CA . GLY A 1 123 ? 3.307 -5.348 8.148 1 98.94 123 GLY A CA 1
ATOM 931 C C . GLY A 1 123 ? 3.727 -4.395 9.25 1 98.94 123 GLY A C 1
ATOM 932 O O . GLY A 1 123 ? 3.102 -3.35 9.445 1 98.94 123 GLY A O 1
ATOM 933 N N . ARG A 1 124 ? 4.805 -4.754 9.984 1 98.88 124 ARG A N 1
ATOM 934 C CA . ARG A 1 124 ? 5.305 -3.889 11.047 1 98.88 124 ARG A CA 1
ATOM 935 C C . ARG A 1 124 ? 5.816 -2.568 10.484 1 98.88 124 ARG A C 1
ATOM 937 O O . ARG A 1 124 ? 5.578 -1.506 11.062 1 98.88 124 ARG A O 1
ATOM 944 N N . ALA A 1 125 ? 6.516 -2.646 9.375 1 98.94 125 ALA A N 1
ATOM 945 C CA . ALA A 1 125 ? 7.055 -1.444 8.742 1 98.94 125 ALA A CA 1
ATOM 946 C C . ALA A 1 125 ? 5.934 -0.549 8.219 1 98.94 125 ALA A C 1
ATOM 948 O O . ALA A 1 125 ? 5.996 0.675 8.352 1 98.94 125 ALA A O 1
ATOM 949 N N . VAL A 1 126 ? 4.918 -1.143 7.648 1 98.94 126 VAL A N 1
ATOM 950 C CA . VAL A 1 126 ? 3.779 -0.378 7.152 1 98.94 126 VAL A CA 1
ATOM 951 C C . VAL A 1 126 ? 3.064 0.301 8.32 1 98.94 126 VAL A C 1
ATOM 953 O O . VAL A 1 126 ? 2.688 1.472 8.227 1 98.94 126 VAL A O 1
ATOM 956 N N . ALA A 1 127 ? 2.869 -0.459 9.391 1 98.94 127 ALA A N 1
ATOM 957 C CA . ALA A 1 127 ? 2.248 0.12 10.578 1 98.94 127 ALA A CA 1
ATOM 958 C C . ALA A 1 127 ? 3.025 1.339 11.062 1 98.94 127 ALA A C 1
ATOM 960 O O . ALA A 1 127 ? 2.436 2.383 11.359 1 98.94 127 ALA A O 1
ATOM 961 N N . ARG A 1 128 ? 4.309 1.214 11.117 1 98.88 128 ARG A N 1
ATOM 962 C CA . ARG A 1 128 ? 5.141 2.301 11.625 1 98.88 128 ARG A CA 1
ATOM 963 C C . ARG A 1 128 ? 5.141 3.484 10.664 1 98.88 128 ARG A C 1
ATOM 965 O O . ARG A 1 128 ? 5.055 4.637 11.094 1 98.88 128 ARG A O 1
ATOM 972 N N . GLU A 1 129 ? 5.258 3.252 9.375 1 98.69 129 GLU A N 1
ATOM 973 C CA . GLU A 1 129 ? 5.176 4.32 8.383 1 98.69 129 GLU A CA 1
ATOM 974 C C . GLU A 1 129 ? 3.865 5.094 8.516 1 98.69 129 GLU A C 1
ATOM 976 O O . GLU A 1 129 ? 3.863 6.324 8.508 1 98.69 129 GLU A O 1
ATOM 981 N N . THR A 1 130 ? 2.785 4.336 8.602 1 98.69 130 THR A N 1
ATOM 982 C CA . THR A 1 130 ? 1.462 4.941 8.695 1 98.69 130 THR A CA 1
ATOM 983 C C . THR A 1 130 ? 1.327 5.75 9.984 1 98.69 130 THR A C 1
ATOM 985 O O . THR A 1 130 ? 0.755 6.84 9.977 1 98.69 130 THR A O 1
ATOM 988 N N . GLN A 1 131 ? 1.873 5.273 11.031 1 98.75 131 GLN A N 1
ATOM 989 C CA . GLN A 1 131 ? 1.854 5.977 12.312 1 98.75 131 GLN A CA 1
ATOM 990 C C . GLN A 1 131 ? 2.623 7.293 12.227 1 98.75 131 GLN A C 1
ATOM 992 O O . GLN A 1 131 ? 2.172 8.312 12.75 1 98.75 131 GLN A O 1
ATOM 997 N N . LEU A 1 132 ? 3.764 7.277 11.625 1 98.25 132 LEU A N 1
ATOM 998 C CA . LEU A 1 132 ? 4.59 8.469 11.469 1 98.25 132 LEU A CA 1
ATOM 999 C C . LEU A 1 132 ? 3.859 9.539 10.664 1 98.25 132 LEU A C 1
ATOM 1001 O O . LEU A 1 132 ? 3.891 10.719 11.023 1 98.25 132 LEU A O 1
ATOM 1005 N N . ARG A 1 133 ? 3.162 9.094 9.633 1 97.19 133 ARG A N 1
ATOM 1006 C CA . ARG A 1 133 ? 2.412 10.023 8.797 1 97.19 133 ARG A CA 1
ATOM 1007 C C . ARG A 1 133 ? 1.245 10.633 9.57 1 97.19 133 ARG A C 1
ATOM 1009 O O . ARG A 1 133 ? 1.003 11.836 9.5 1 97.19 133 ARG A O 1
ATOM 1016 N N . ALA A 1 134 ? 0.53 9.812 10.32 1 97.44 134 ALA A N 1
ATOM 1017 C CA . ALA A 1 134 ? -0.586 10.305 11.125 1 97.44 134 ALA A CA 1
ATOM 1018 C C . ALA A 1 134 ? -0.106 11.297 12.188 1 97.44 134 ALA A C 1
ATOM 1020 O O . ALA A 1 134 ? -0.751 12.32 12.422 1 97.44 134 ALA A O 1
ATOM 1021 N N . GLN A 1 135 ? 1.023 10.984 12.773 1 98 135 GLN A N 1
ATOM 1022 C CA . GLN A 1 135 ? 1.608 11.867 13.773 1 98 135 GLN A CA 1
ATOM 1023 C C . GLN A 1 135 ? 1.979 13.219 13.172 1 98 135 GLN A C 1
ATOM 1025 O O . GLN A 1 135 ? 1.706 14.266 13.766 1 98 135 GLN A O 1
ATOM 1030 N N . ALA A 1 136 ? 2.594 13.172 12.023 1 97.31 136 ALA A N 1
ATOM 1031 C CA . ALA A 1 136 ? 2.982 14.406 11.352 1 97.31 136 ALA A CA 1
ATOM 1032 C C . ALA A 1 136 ? 1.759 15.242 10.992 1 97.31 136 ALA A C 1
ATOM 1034 O O . ALA A 1 136 ? 1.731 16.453 11.234 1 97.31 136 ALA A O 1
ATOM 1035 N N . ASP A 1 137 ? 0.782 14.594 10.461 1 97 137 ASP A N 1
ATOM 1036 C CA . ASP A 1 137 ? -0.43 15.305 10.07 1 97 137 ASP A CA 1
ATOM 1037 C C . ASP A 1 137 ? -1.13 15.914 11.273 1 97 137 ASP A C 1
ATOM 1039 O O . ASP A 1 137 ? -1.644 17.031 11.203 1 97 137 ASP A O 1
ATOM 1043 N N . ALA A 1 138 ? -1.156 15.227 12.359 1 97.25 138 ALA A N 1
ATOM 1044 C CA . ALA A 1 138 ? -1.75 15.742 13.586 1 97.25 138 ALA A CA 1
ATOM 1045 C C . ALA A 1 138 ? -1.005 16.984 14.078 1 97.25 138 ALA A C 1
ATOM 1047 O O . ALA A 1 138 ? -1.626 17.969 14.492 1 97.25 138 ALA A O 1
ATOM 1048 N N . LYS A 1 139 ? 0.292 16.953 14.047 1 97.62 139 LYS A N 1
ATOM 1049 C CA . LYS A 1 139 ? 1.104 18.094 14.453 1 97.62 139 LYS A CA 1
ATOM 1050 C C . LYS A 1 139 ? 0.905 19.281 13.5 1 97.62 139 LYS A C 1
ATOM 1052 O O . LYS A 1 139 ? 0.846 20.422 13.938 1 97.62 139 LYS A O 1
ATOM 1057 N N . ILE A 1 140 ? 0.816 18.969 12.234 1 97.56 140 ILE A N 1
ATOM 1058 C CA . ILE A 1 140 ? 0.64 20 11.211 1 97.56 140 ILE A CA 1
ATOM 1059 C C . ILE A 1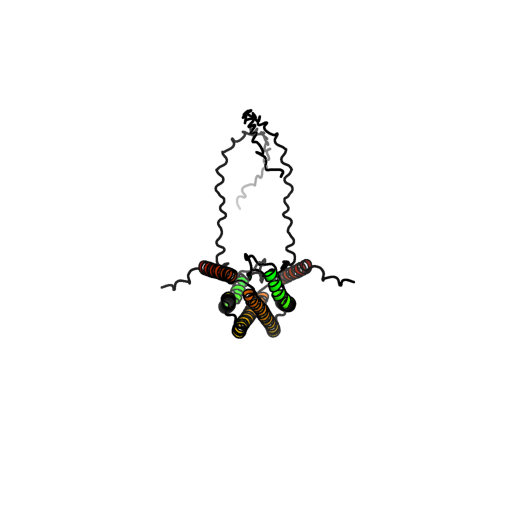 140 ? -0.7 20.703 11.422 1 97.56 140 ILE A C 1
ATOM 1061 O O . ILE A 1 140 ? -0.8 21.922 11.258 1 97.56 140 ILE A O 1
ATOM 1065 N N . LEU A 1 141 ? -1.741 19.969 11.742 1 96.75 141 LEU A N 1
ATOM 1066 C CA . LEU A 1 141 ? -3.047 20.562 12 1 96.75 141 LEU A CA 1
ATOM 1067 C C . LEU A 1 141 ? -2.945 21.641 13.078 1 96.75 141 LEU A C 1
ATOM 1069 O O . LEU A 1 141 ? -3.648 22.656 13.016 1 96.75 141 LEU A O 1
ATOM 1073 N N . GLN A 1 142 ? -1.999 21.5 13.969 1 95.88 142 GLN A N 1
ATOM 1074 C CA . GLN A 1 142 ? -1.846 22.438 15.07 1 95.88 142 GLN A CA 1
ATOM 1075 C C . GLN A 1 142 ? -1.147 23.719 14.609 1 95.88 142 GLN A C 1
ATOM 1077 O O . GLN A 1 142 ? -1.193 24.734 15.297 1 95.88 142 GLN A O 1
ATOM 1082 N N . VAL A 1 143 ? -0.517 23.672 13.492 1 97.44 143 VAL A N 1
ATOM 1083 C CA . VAL A 1 143 ? 0.198 24.797 12.906 1 97.44 143 VAL A CA 1
ATOM 1084 C C . VAL A 1 143 ? -0.768 25.656 12.094 1 97.44 143 VAL A C 1
ATOM 1086 O O . VAL A 1 143 ? -0.499 26.828 11.836 1 97.44 143 VAL A O 1
ATOM 1089 N N . LEU A 1 144 ? -1.9 25.125 11.703 1 97.19 144 LEU A N 1
ATOM 1090 C CA . LEU A 1 144 ? -2.838 25.734 10.773 1 97.19 144 LEU A CA 1
ATOM 1091 C C . LEU A 1 144 ? -3.83 26.625 11.508 1 97.19 144 LEU A C 1
ATOM 1093 O O . LEU A 1 144 ? -4.039 26.469 12.711 1 97.19 144 LEU A O 1
ATOM 1097 N N . THR A 1 145 ? -4.371 27.594 10.758 1 97.25 145 THR A N 1
ATOM 1098 C CA . THR A 1 145 ? -5.441 28.422 11.305 1 97.25 145 THR A CA 1
ATOM 1099 C C . THR A 1 145 ? -6.762 27.656 11.32 1 97.25 145 THR A C 1
ATOM 1101 O O . THR A 1 145 ? -6.914 26.656 10.617 1 97.25 145 THR A O 1
ATOM 1104 N N . PRO A 1 146 ? -7.723 28.156 12.109 1 96.38 146 PRO A N 1
ATOM 1105 C CA . PRO A 1 146 ? -9.031 27.5 12.109 1 96.38 146 PRO A CA 1
ATOM 1106 C C . PRO A 1 146 ? -9.672 27.453 10.727 1 96.38 146 PRO A C 1
ATOM 1108 O O . PRO A 1 146 ? -10.336 26.469 10.383 1 96.38 146 PRO A O 1
ATOM 1111 N N . GLU A 1 147 ? -9.484 28.531 9.984 1 96.75 147 GLU A N 1
ATOM 1112 C CA . GLU A 1 147 ? -10.039 28.562 8.633 1 96.75 147 GLU A CA 1
ATOM 1113 C C . GLU A 1 147 ? -9.375 27.516 7.746 1 96.75 147 GLU A C 1
ATOM 1115 O O . GLU A 1 147 ? -10.047 26.844 6.949 1 96.75 147 GLU A O 1
ATOM 1120 N N . GLN A 1 148 ? -8.086 27.391 7.805 1 96.5 148 GLN A N 1
ATOM 1121 C CA . GLN A 1 148 ? -7.34 26.391 7.055 1 96.5 148 GLN A CA 1
ATOM 1122 C C . GLN A 1 148 ? -7.754 24.984 7.461 1 96.5 148 GLN A C 1
ATOM 1124 O O . GLN A 1 148 ? -7.906 24.109 6.609 1 96.5 148 GLN A O 1
ATOM 1129 N N . ARG A 1 149 ? -7.938 24.672 8.719 1 96.62 149 ARG A N 1
ATOM 1130 C CA . ARG A 1 149 ? -8.383 23.375 9.227 1 96.62 149 ARG A CA 1
ATOM 1131 C C . ARG A 1 149 ? -9.766 23.016 8.688 1 96.62 149 ARG A C 1
ATOM 1133 O O . ARG A 1 149 ? -10.023 21.859 8.344 1 96.62 149 ARG A O 1
ATOM 1140 N N . LYS A 1 150 ? -10.602 24.016 8.625 1 95.94 150 LYS A N 1
ATOM 1141 C CA . LYS A 1 150 ? -11.938 23.812 8.07 1 95.94 150 LYS A CA 1
ATOM 1142 C C . LYS A 1 150 ? -11.867 23.422 6.594 1 95.94 150 LYS A C 1
ATOM 1144 O O . LYS A 1 150 ? -12.641 22.594 6.129 1 95.94 150 LYS A O 1
ATOM 1149 N N . GLN A 1 151 ? -10.953 24.047 5.852 1 95.69 151 GLN A N 1
ATOM 1150 C CA . GLN A 1 151 ? -10.766 23.688 4.449 1 95.69 151 GLN A CA 1
ATOM 1151 C C . GLN A 1 151 ? -10.367 22.219 4.297 1 95.69 151 GLN A C 1
ATOM 1153 O O . GLN A 1 151 ? -10.859 21.531 3.404 1 95.69 151 GLN A O 1
ATOM 1158 N N . ILE A 1 152 ? -9.5 21.75 5.156 1 95.75 152 ILE A N 1
ATOM 1159 C CA . ILE A 1 152 ? -9.078 20.344 5.141 1 95.75 152 ILE A CA 1
ATOM 1160 C C . ILE A 1 152 ? -10.273 19.453 5.453 1 95.75 152 ILE A C 1
ATOM 1162 O O . ILE A 1 152 ? -10.492 18.438 4.777 1 95.75 152 ILE A O 1
ATOM 1166 N N . SER A 1 153 ? -11.023 19.781 6.484 1 94.5 153 SER A N 1
ATOM 1167 C CA . SER A 1 153 ? -12.195 19.016 6.883 1 94.5 153 SER A CA 1
ATOM 1168 C C . SER A 1 153 ? -13.219 18.938 5.754 1 94.5 153 SER A C 1
ATOM 1170 O O . SER A 1 153 ? -13.797 17.875 5.508 1 94.5 153 SER A O 1
ATOM 1172 N N . ASP A 1 154 ? -13.406 20.078 5.082 1 94.81 154 ASP A N 1
ATOM 1173 C CA . ASP A 1 154 ? -14.359 20.109 3.977 1 94.81 154 ASP A CA 1
ATOM 1174 C C . ASP A 1 154 ? -13.898 19.219 2.826 1 94.81 154 ASP A C 1
ATOM 1176 O O . ASP A 1 154 ? -14.711 18.5 2.229 1 94.81 154 ASP A O 1
ATOM 1180 N N . ARG A 1 155 ? -12.688 19.25 2.523 1 93.31 155 ARG A N 1
ATOM 1181 C CA . ARG A 1 155 ? -12.141 18.406 1.478 1 93.31 155 ARG A CA 1
ATOM 1182 C C . ARG A 1 155 ? -12.297 16.922 1.839 1 93.31 155 ARG A C 1
ATOM 1184 O O . ARG A 1 155 ? -12.625 16.109 0.983 1 93.31 155 ARG A O 1
ATOM 1191 N N . GLU A 1 156 ? -11.984 16.641 3.062 1 92.75 156 GLU A N 1
ATOM 1192 C CA . GLU A 1 156 ? -12.141 15.266 3.535 1 92.75 156 GLU A CA 1
ATOM 1193 C C . GLU A 1 156 ? -13.586 14.797 3.398 1 92.75 156 GLU A C 1
ATOM 1195 O O . GLU A 1 156 ? -13.836 13.664 2.971 1 92.75 156 GLU A O 1
ATOM 1200 N N . ALA A 1 157 ? -14.469 15.656 3.744 1 92.06 157 ALA A N 1
ATOM 1201 C CA . ALA A 1 157 ? -15.891 15.32 3.635 1 92.06 157 ALA A CA 1
ATOM 1202 C C . ALA A 1 157 ? -16.281 15.062 2.184 1 92.06 157 ALA A C 1
ATOM 1204 O O . ALA A 1 157 ? -17.047 14.148 1.894 1 92.06 157 ALA A O 1
ATOM 1205 N N . GLN A 1 158 ? -15.75 15.852 1.319 1 92.12 158 GLN A N 1
ATOM 1206 C CA . GLN A 1 158 ? -16.016 15.68 -0.104 1 92.12 158 GLN A CA 1
ATOM 1207 C C . GLN A 1 158 ? -15.438 14.367 -0.621 1 92.12 158 GLN A C 1
ATOM 1209 O O . GLN A 1 158 ? -16.078 13.672 -1.417 1 92.12 158 GLN A O 1
ATOM 1214 N N . ARG A 1 159 ? -14.305 14.07 -0.158 1 90.12 159 ARG A N 1
ATOM 1215 C CA . ARG A 1 159 ? -13.656 12.828 -0.564 1 90.12 159 ARG A CA 1
ATOM 1216 C C . ARG A 1 159 ? -14.461 11.617 -0.102 1 90.12 159 ARG A C 1
ATOM 1218 O O . ARG A 1 159 ? -14.688 10.688 -0.875 1 90.12 159 ARG A O 1
ATOM 1225 N N . VAL A 1 160 ? -14.852 11.617 1.125 1 89.75 160 VAL A N 1
ATOM 1226 C CA . VAL A 1 160 ? -15.617 10.516 1.694 1 89.75 160 VAL A CA 1
ATOM 1227 C C . VAL A 1 160 ? -16.938 10.367 0.94 1 89.75 160 VAL A C 1
ATOM 1229 O O . VAL A 1 160 ? -17.344 9.258 0.607 1 89.75 160 VAL A O 1
ATOM 1232 N N . ALA A 1 161 ? -17.547 11.477 0.583 1 90.06 161 ALA A N 1
ATOM 1233 C CA . ALA A 1 161 ? -18.797 11.461 -0.154 1 90.06 161 ALA A CA 1
ATOM 1234 C C . ALA A 1 161 ? -18.609 10.891 -1.555 1 90.06 161 ALA A C 1
ATOM 1236 O O . ALA A 1 161 ? -19.453 10.117 -2.037 1 90.06 161 ALA A O 1
ATOM 1237 N N . ALA A 1 162 ? -17.562 11.25 -2.15 1 89.19 162 ALA A N 1
ATOM 1238 C CA . ALA A 1 162 ? -17.266 10.758 -3.494 1 89.19 162 ALA A CA 1
ATOM 1239 C C . ALA A 1 162 ? -17.016 9.258 -3.486 1 89.19 162 ALA A C 1
ATOM 1241 O O . ALA A 1 162 ? -17.438 8.539 -4.398 1 89.19 162 ALA A O 1
ATOM 1242 N N . MET A 1 163 ? -16.328 8.836 -2.492 1 85.56 163 MET A N 1
ATOM 1243 C CA . MET A 1 163 ? -16.031 7.414 -2.365 1 85.56 163 MET A CA 1
ATOM 1244 C C . MET A 1 163 ? -17.312 6.609 -2.145 1 85.56 163 MET A C 1
ATOM 1246 O O . MET A 1 163 ? -17.453 5.504 -2.672 1 85.56 163 MET A O 1
ATOM 1250 N N . GLU A 1 164 ? -18.203 7.082 -1.375 1 84.25 164 GLU A N 1
ATOM 1251 C CA . GLU A 1 164 ? -19.484 6.422 -1.105 1 84.25 164 GLU A CA 1
ATOM 1252 C C . GLU A 1 164 ? -20.359 6.383 -2.352 1 84.25 164 GLU A C 1
ATOM 1254 O O . GLU A 1 164 ? -21.094 5.414 -2.578 1 84.25 164 GLU A O 1
ATOM 1259 N N . GLU A 1 165 ? -20.266 7.352 -3.092 1 84.44 165 GLU A N 1
ATOM 1260 C CA . GLU A 1 165 ? -21.031 7.41 -4.332 1 84.44 165 GLU A CA 1
ATOM 1261 C C . GLU A 1 165 ? -20.5 6.418 -5.359 1 84.44 165 GLU A C 1
ATOM 1263 O O . GLU A 1 165 ? -21.266 5.777 -6.074 1 84.44 165 GLU A O 1
ATOM 1268 N N . GLU A 1 166 ? -19.219 6.34 -5.332 1 79.56 166 GLU A N 1
ATOM 1269 C CA . GLU A 1 166 ? -18.594 5.418 -6.277 1 79.56 166 GLU A CA 1
ATOM 1270 C C . GLU A 1 166 ? -18.797 3.967 -5.848 1 79.56 166 GLU A C 1
ATOM 1272 O O . GLU A 1 166 ? -18.922 3.076 -6.691 1 79.56 166 GLU A O 1
ATOM 1277 N N . ALA A 1 167 ? -18.672 3.582 -4.598 1 75.12 167 ALA A N 1
ATOM 1278 C CA . ALA A 1 167 ? -18.875 2.223 -4.098 1 75.12 167 ALA A CA 1
ATOM 1279 C C . ALA A 1 167 ? -20.281 1.733 -4.391 1 75.12 167 ALA A C 1
ATOM 1281 O O . ALA A 1 167 ? -20.531 0.527 -4.465 1 75.12 167 ALA A O 1
ATOM 1282 N N . GLY A 1 168 ? -21.109 2.492 -4.984 1 65.94 168 GLY A N 1
ATOM 1283 C CA . GLY A 1 168 ? -22.484 2.15 -5.289 1 65.94 168 GLY A CA 1
ATOM 1284 C C . GLY A 1 168 ? -23.297 1.776 -4.062 1 65.94 168 GLY A C 1
ATOM 1285 O O . GLY A 1 168 ? -22.75 1.666 -2.961 1 65.94 168 GLY A O 1
ATOM 1286 N N . PRO A 1 169 ? -24.625 1.771 -4.25 1 64.19 169 PRO A N 1
ATOM 1287 C CA . PRO A 1 169 ? -25.484 1.393 -3.131 1 64.19 169 PRO A CA 1
ATOM 1288 C C . PRO A 1 169 ? -25.219 -0.031 -2.641 1 64.19 169 PRO A C 1
ATOM 1290 O O . PRO A 1 169 ? -24.766 -0.878 -3.41 1 64.19 169 PRO A O 1
ATOM 1293 N N . PRO A 1 170 ? -25.016 -0.113 -1.354 1 62.5 170 PRO A N 1
ATOM 1294 C CA . PRO A 1 170 ? -24.859 -1.488 -0.875 1 62.5 170 PRO A CA 1
ATOM 1295 C C . PRO A 1 170 ? -25.812 -2.463 -1.565 1 62.5 170 PRO A C 1
ATOM 1297 O O . PRO A 1 170 ? -26.891 -2.066 -2.006 1 62.5 170 PRO A O 1
ATOM 1300 N N . PRO A 1 171 ? -25.141 -3.547 -2.004 1 58.03 171 PRO A N 1
ATOM 1301 C CA . PRO A 1 171 ? -26.016 -4.504 -2.676 1 58.03 171 PRO A CA 1
ATOM 1302 C C . PRO A 1 171 ? -27.359 -4.668 -1.966 1 58.03 171 PRO A C 1
ATOM 1304 O O . PRO A 1 171 ? -27.422 -4.652 -0.734 1 58.03 171 PRO A O 1
ATOM 1307 N N . GLN A 1 172 ? -28.422 -4.211 -2.631 1 58.75 172 GLN A N 1
ATOM 1308 C CA . GLN A 1 172 ? -29.781 -4.367 -2.09 1 58.75 172 GLN A CA 1
ATOM 1309 C C . GLN A 1 172 ? -30.047 -5.82 -1.711 1 58.75 172 GLN A C 1
ATOM 1311 O O . GLN A 1 172 ? -29.672 -6.742 -2.439 1 58.75 172 GLN A O 1
ATOM 1316 N N . PRO A 1 173 ? -30.266 -6.035 -0.434 1 60.06 173 PRO A N 1
ATOM 1317 C CA . PRO A 1 173 ? -30.672 -7.402 -0.093 1 60.06 173 PRO A CA 1
ATOM 1318 C C . PRO A 1 173 ? -31.719 -7.965 -1.051 1 60.06 173 PRO A C 1
ATOM 1320 O O . PRO A 1 173 ? -32.562 -7.219 -1.554 1 60.06 173 PRO A O 1
ATOM 1323 N N . MET A 1 174 ? -31.203 -8.82 -2.004 1 55.75 174 MET A N 1
ATOM 1324 C CA . MET A 1 174 ? -32.219 -9.445 -2.852 1 55.75 174 MET A CA 1
ATOM 1325 C C . MET A 1 174 ? -33.438 -9.852 -2.035 1 55.75 174 MET A C 1
ATOM 1327 O O . MET A 1 174 ? -33.312 -10.531 -1.017 1 55.75 174 MET A O 1
ATOM 1331 N N . MET A 1 175 ? -34.594 -9.242 -2.076 1 47.97 175 MET A N 1
ATOM 1332 C CA . MET A 1 175 ? -35.844 -9.859 -1.584 1 47.97 175 MET A CA 1
ATOM 1333 C C . MET A 1 175 ? -36.156 -11.125 -2.369 1 47.97 175 MET A C 1
ATOM 1335 O O . MET A 1 175 ? -35.938 -11.188 -3.576 1 47.97 175 MET A O 1
ATOM 1339 N N . MET B 1 1 ? -14.555 -64.312 -70.75 1 24.84 1 MET B N 1
ATOM 1340 C CA . MET B 1 1 ? -13.484 -63.906 -71.625 1 24.84 1 MET B CA 1
ATOM 1341 C C . MET B 1 1 ? -13.641 -62.438 -72 1 24.84 1 MET B C 1
ATOM 1343 O O . MET B 1 1 ? -12.688 -61.781 -72.438 1 24.84 1 MET B O 1
ATOM 1347 N N . PHE B 1 2 ? -14.984 -61.875 -72.062 1 25.12 2 PHE B N 1
ATOM 1348 C CA . PHE B 1 2 ? -15 -60.812 -73.062 1 25.12 2 PHE B CA 1
ATOM 1349 C C . PHE B 1 2 ? -14.289 -59.562 -72.562 1 25.12 2 PHE B C 1
ATOM 1351 O O . PHE B 1 2 ? -14.078 -59.438 -71.375 1 25.12 2 PHE B O 1
ATOM 1358 N N . ALA B 1 3 ? -14.828 -58.344 -73.125 1 33.78 3 ALA B N 1
ATOM 1359 C CA . ALA B 1 3 ? -14.352 -57.188 -73.875 1 33.78 3 ALA B CA 1
ATOM 1360 C C . ALA B 1 3 ? -13.922 -56.062 -72.938 1 33.78 3 ALA B C 1
ATOM 1362 O O . ALA B 1 3 ? -14.641 -55.719 -72 1 33.78 3 ALA B O 1
ATOM 1363 N N . VAL B 1 4 ? -12.648 -55.625 -73.125 1 37.16 4 VAL B N 1
ATOM 1364 C CA . VAL B 1 4 ? -11.508 -54.781 -72.75 1 37.16 4 VAL B CA 1
ATOM 1365 C C . VAL B 1 4 ? -11.797 -53.344 -73.125 1 37.16 4 VAL B C 1
ATOM 1367 O O . VAL B 1 4 ? -10.875 -52.5 -73.25 1 37.16 4 VAL B O 1
ATOM 1370 N N . THR B 1 5 ? -13.25 -52.906 -73.25 1 34.97 5 THR B N 1
ATOM 1371 C CA . THR B 1 5 ? -13.219 -51.75 -74.125 1 34.97 5 THR B CA 1
ATOM 1372 C C . THR B 1 5 ? -12.188 -50.75 -73.625 1 34.97 5 THR B C 1
ATOM 1374 O O . THR B 1 5 ? -11.875 -50.688 -72.438 1 34.97 5 THR B O 1
ATOM 1377 N N . PRO B 1 6 ? -11.938 -49.719 -74.562 1 34.25 6 PRO B N 1
ATOM 1378 C CA . PRO B 1 6 ? -10.844 -48.875 -75.062 1 34.25 6 PRO B CA 1
ATOM 1379 C C . PRO B 1 6 ? -10.508 -47.75 -74.062 1 34.25 6 PRO B C 1
ATOM 1381 O O . PRO B 1 6 ? -11.328 -47.375 -73.25 1 34.25 6 PRO B O 1
ATOM 1384 N N . ARG B 1 7 ? -9.391 -47.062 -74.438 1 33.59 7 ARG B N 1
ATOM 1385 C CA . ARG B 1 7 ? -8.227 -46.25 -74.062 1 33.59 7 ARG B CA 1
ATOM 1386 C C . ARG B 1 7 ? -8.633 -44.781 -73.875 1 33.59 7 ARG B C 1
ATOM 1388 O O . ARG B 1 7 ? -9.57 -44.312 -74.5 1 33.59 7 ARG B O 1
ATOM 1395 N N . ARG B 1 8 ? -7.98 -44.062 -73 1 35.06 8 ARG B N 1
ATOM 1396 C CA . ARG B 1 8 ? -7.68 -42.938 -72.125 1 35.06 8 ARG B CA 1
ATOM 1397 C C . ARG B 1 8 ? -7.273 -41.719 -72.875 1 35.06 8 ARG B C 1
ATOM 1399 O O . ARG B 1 8 ? -6.57 -40.844 -72.375 1 35.06 8 ARG B O 1
ATOM 1406 N N . SER B 1 9 ? -8.008 -41.469 -74.188 1 27.55 9 SER B N 1
ATOM 1407 C CA . SER B 1 9 ? -7.246 -40.438 -74.875 1 27.55 9 SER B CA 1
ATOM 1408 C C . SER B 1 9 ? -7.207 -39.156 -74.125 1 27.55 9 SER B C 1
ATOM 1410 O O . SER B 1 9 ? -8.25 -38.594 -73.75 1 27.55 9 SER B O 1
ATOM 1412 N N . LEU B 1 10 ? -6.039 -38.625 -73.562 1 27.11 10 LEU B N 1
ATOM 1413 C CA . LEU B 1 10 ? -5.379 -37.656 -72.75 1 27.11 10 LEU B CA 1
ATOM 1414 C C . LEU B 1 10 ? -5.398 -36.25 -73.375 1 27.11 10 LEU B C 1
ATOM 1416 O O . LEU B 1 10 ? -4.973 -35.281 -72.75 1 27.11 10 LEU B O 1
ATOM 1420 N N . ALA B 1 11 ? -5.887 -36 -74.688 1 26.23 11 ALA B N 1
ATOM 1421 C CA . ALA B 1 11 ? -5.035 -35 -75.312 1 26.23 11 ALA B CA 1
ATOM 1422 C C . ALA B 1 11 ? -5.254 -33.625 -74.625 1 26.23 11 ALA B C 1
ATOM 1424 O O . ALA B 1 11 ? -6.359 -33.312 -74.188 1 26.23 11 ALA B O 1
ATOM 1425 N N . ALA B 1 12 ? -4.188 -32.688 -74.688 1 26.69 12 ALA B N 1
ATOM 1426 C CA . ALA B 1 12 ? -3.363 -31.609 -74.125 1 26.69 12 ALA B CA 1
ATOM 1427 C C . ALA B 1 12 ? -3.852 -30.234 -74.562 1 26.69 12 ALA B C 1
ATOM 1429 O O . ALA B 1 12 ? -3.279 -29.219 -74.125 1 26.69 12 ALA B O 1
ATOM 1430 N N . VAL B 1 13 ? -5.148 -30.047 -75.062 1 25.97 13 VAL B N 1
ATOM 1431 C CA . VAL B 1 13 ? -5.031 -28.844 -75.875 1 25.97 13 VAL B CA 1
ATOM 1432 C C . VAL B 1 13 ? -4.773 -27.641 -75 1 25.97 13 VAL B C 1
ATOM 1434 O O . VAL B 1 13 ? -5.551 -27.359 -74.062 1 25.97 13 VAL B O 1
ATOM 1437 N N . ALA B 1 14 ? -3.645 -26.828 -75.125 1 23.69 14 ALA B N 1
ATOM 1438 C CA . ALA B 1 14 ? -2.795 -25.797 -74.562 1 23.69 14 ALA B CA 1
ATOM 1439 C C . ALA B 1 14 ? -3.43 -24.422 -74.688 1 23.69 14 ALA B C 1
ATOM 1441 O O . ALA B 1 14 ? -3.195 -23.516 -73.875 1 23.69 14 ALA B O 1
ATOM 1442 N N . ALA B 1 15 ? -4.387 -24.125 -75.562 1 26.16 15 ALA B N 1
ATOM 1443 C CA . ALA B 1 15 ? -4.008 -22.859 -76.25 1 26.16 15 ALA B CA 1
ATOM 1444 C C . ALA B 1 15 ? -4.109 -21.688 -75.25 1 26.16 15 ALA B C 1
ATOM 1446 O O . ALA B 1 15 ? -4.832 -21.766 -74.25 1 26.16 15 ALA B O 1
ATOM 1447 N N . GLY B 1 16 ? -3.467 -20.422 -75.688 1 24.94 16 GLY B N 1
ATOM 1448 C CA . GLY B 1 16 ? -2.719 -19.203 -75.438 1 24.94 16 GLY B CA 1
ATOM 1449 C C . GLY B 1 16 ? -3.6 -18.031 -75 1 24.94 16 GLY B C 1
ATOM 1450 O O . GLY B 1 16 ? -4.543 -17.688 -75.75 1 24.94 16 GLY B O 1
ATOM 1451 N N . LEU B 1 17 ? -3.834 -17.844 -73.688 1 27.67 17 LEU B N 1
ATOM 1452 C CA . LEU B 1 17 ? -4.645 -16.891 -72.938 1 27.67 17 LEU B CA 1
ATOM 1453 C C . LEU B 1 17 ? -4.191 -15.461 -73.25 1 27.67 17 LEU B C 1
ATOM 1455 O O . LEU B 1 17 ? -3.045 -15.102 -73 1 27.67 17 LEU B O 1
ATOM 1459 N N . LEU B 1 18 ? -4.695 -14.961 -74.438 1 26.5 18 LEU B N 1
ATOM 1460 C CA . LEU B 1 18 ? -4.34 -13.617 -74.875 1 26.5 18 LEU B CA 1
ATOM 1461 C C . LEU B 1 18 ? -4.727 -12.586 -73.812 1 26.5 18 LEU B C 1
ATOM 1463 O O . LEU B 1 18 ? -5.848 -12.602 -73.312 1 26.5 18 LEU B O 1
ATOM 1467 N N . LEU B 1 19 ? -3.729 -11.945 -73.125 1 29.56 19 LEU B N 1
ATOM 1468 C CA . LEU B 1 19 ? -3.525 -11.016 -72.062 1 29.56 19 LEU B CA 1
ATOM 1469 C C . LEU B 1 19 ? -4.027 -9.625 -72.438 1 29.56 19 LEU B C 1
ATOM 1471 O O . LEU B 1 19 ? -3.316 -8.852 -73.062 1 29.56 19 LEU B O 1
ATOM 1475 N N . SER B 1 20 ? -5.227 -9.438 -73.062 1 29.16 20 SER B N 1
ATOM 1476 C CA . SER B 1 20 ? -5.355 -8.047 -73.5 1 29.16 20 SER B CA 1
ATOM 1477 C C . SER B 1 20 ? -5.387 -7.098 -72.312 1 29.16 20 SER B C 1
ATOM 1479 O O . SER B 1 20 ? -6.059 -7.367 -71.312 1 29.16 20 SER B O 1
ATOM 1481 N N . CYS B 1 21 ? -4.352 -6.305 -72.125 1 31.94 21 CYS B N 1
ATOM 1482 C CA . CYS B 1 21 ? -3.979 -5.281 -71.125 1 31.94 21 CYS B CA 1
ATOM 1483 C C . CYS B 1 21 ? -4.883 -4.059 -71.25 1 31.94 21 CYS B C 1
ATOM 1485 O O . CYS B 1 21 ? -4.551 -3.098 -71.938 1 31.94 21 CYS B O 1
ATOM 1487 N N . ALA B 1 22 ? -6.176 -4.164 -71.5 1 29.66 22 ALA B N 1
ATOM 1488 C CA . ALA B 1 22 ? -6.695 -2.824 -71.75 1 29.66 22 ALA B CA 1
ATOM 1489 C C . ALA B 1 22 ? -6.543 -1.92 -70.562 1 29.66 22 ALA B C 1
ATOM 1491 O O . ALA B 1 22 ? -6.867 -2.318 -69.438 1 29.66 22 ALA B O 1
ATOM 1492 N N . VAL B 1 23 ? -5.664 -0.903 -70.625 1 32.31 23 VAL B N 1
ATOM 1493 C CA . VAL B 1 23 ? -5.281 0.233 -69.812 1 32.31 23 VAL B CA 1
ATOM 1494 C C . VAL B 1 23 ? -6.508 1.096 -69.5 1 32.31 23 VAL B C 1
ATOM 1496 O O . VAL B 1 23 ? -7.098 1.678 -70.438 1 32.31 23 VAL B O 1
ATOM 1499 N N . ALA B 1 24 ? -7.414 0.579 -68.625 1 30.97 24 ALA B N 1
ATOM 1500 C CA . ALA B 1 24 ? -8.555 1.411 -68.25 1 30.97 24 ALA B CA 1
ATOM 1501 C C . ALA B 1 24 ? -8.086 2.754 -67.688 1 30.97 24 ALA B C 1
ATOM 1503 O O . ALA B 1 24 ? -7.203 2.801 -66.812 1 30.97 24 ALA B O 1
ATOM 1504 N N . TYR B 1 25 ? -8.164 3.811 -68.5 1 29.7 25 TYR B N 1
ATOM 1505 C CA . TYR B 1 25 ? -7.992 5.227 -68.25 1 29.7 25 TYR B CA 1
ATOM 1506 C C . TYR B 1 25 ? -8.875 5.645 -67.062 1 29.7 25 TYR B C 1
ATOM 1508 O O . TYR B 1 25 ? -10.102 5.566 -67.125 1 29.7 25 TY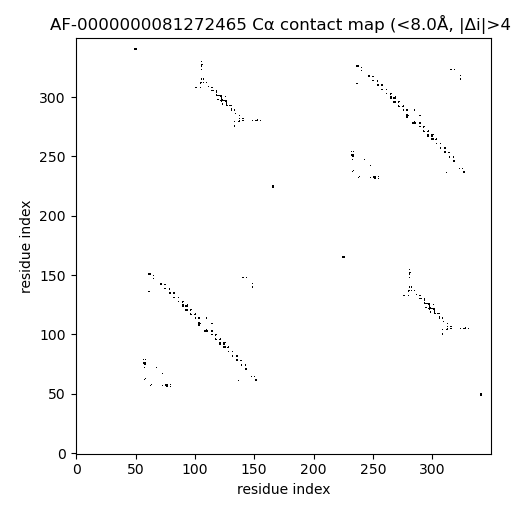R B O 1
ATOM 1516 N N . ALA B 1 26 ? -8.461 5.293 -65.812 1 32.28 26 ALA B N 1
ATOM 1517 C CA . ALA B 1 26 ? -9.125 5.742 -64.562 1 32.28 26 ALA B CA 1
ATOM 1518 C C . ALA B 1 26 ? -9.25 7.262 -64.562 1 32.28 26 ALA B C 1
ATOM 1520 O O . ALA B 1 26 ? -8.242 7.973 -64.5 1 32.28 26 ALA B O 1
ATOM 1521 N N . GLN B 1 27 ? -10.203 7.75 -65.375 1 32.19 27 GLN B N 1
ATOM 1522 C CA . GLN B 1 27 ? -10.445 9.18 -65.188 1 32.19 27 GLN B CA 1
ATOM 1523 C C . GLN B 1 27 ? -10.672 9.516 -63.688 1 32.19 27 GLN B C 1
ATOM 1525 O O . GLN B 1 27 ? -11.43 8.836 -63 1 32.19 27 GLN B O 1
ATOM 1530 N N . SER B 1 28 ? -9.672 10.148 -63 1 32.75 28 SER B N 1
ATOM 1531 C CA . SER B 1 28 ? -9.562 10.703 -61.656 1 32.75 28 SER B CA 1
ATOM 1532 C C . SER B 1 28 ? -10.672 11.719 -61.406 1 32.75 28 SER B C 1
ATOM 1534 O O . SER B 1 28 ? -10.641 12.828 -61.938 1 32.75 28 SER B O 1
ATOM 1536 N N . SER B 1 29 ? -11.953 11.375 -61.656 1 33.75 29 SER B N 1
ATOM 1537 C CA . SER B 1 29 ? -12.836 12.469 -61.25 1 33.75 29 SER B CA 1
ATOM 1538 C C . SER B 1 29 ? -12.625 12.828 -59.781 1 33.75 29 SER B C 1
ATOM 1540 O O . SER B 1 29 ? -12.477 11.945 -58.938 1 33.75 29 SER B O 1
ATOM 1542 N N . ALA B 1 30 ? -12.117 14.062 -59.562 1 34.31 30 ALA B N 1
ATOM 1543 C CA . ALA B 1 30 ? -11.891 14.75 -58.312 1 34.31 30 ALA B CA 1
ATOM 1544 C C . ALA B 1 30 ? -13.148 14.742 -57.438 1 34.31 30 ALA B C 1
ATOM 1546 O O . ALA B 1 30 ? -14.219 15.148 -57.875 1 34.31 30 ALA B O 1
ATOM 1547 N N . PRO B 1 31 ? -13.266 13.688 -56.531 1 36 31 PRO B N 1
ATOM 1548 C CA . PRO B 1 31 ? -14.484 13.68 -55.719 1 36 31 PRO B CA 1
ATOM 1549 C C . PRO B 1 31 ? -14.719 15 -55 1 36 31 PRO B C 1
ATOM 1551 O O . PRO B 1 31 ? -13.766 15.742 -54.719 1 36 31 PRO B O 1
ATOM 1554 N N . GLU B 1 32 ? -15.781 15.602 -55.312 1 35 32 GLU B N 1
ATOM 1555 C CA . GLU B 1 32 ? -16.359 16.781 -54.656 1 35 32 GLU B CA 1
ATOM 1556 C C . GLU B 1 32 ? -16.266 16.656 -53.125 1 35 32 GLU B C 1
ATOM 1558 O O . GLU B 1 32 ? -16.547 15.594 -52.562 1 35 32 GLU B O 1
ATOM 1563 N N . ALA B 1 33 ? -15.547 17.609 -52.531 1 34.25 33 ALA 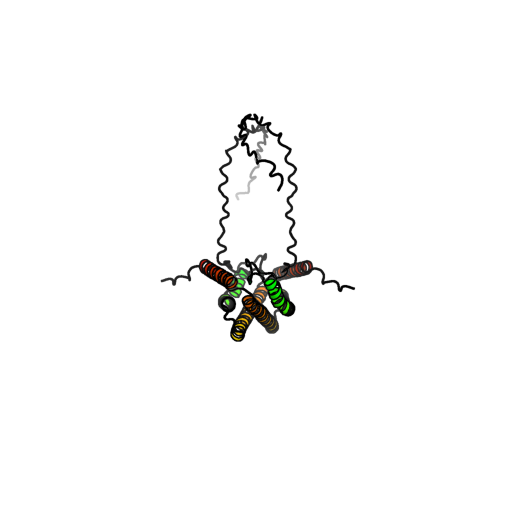B N 1
ATOM 1564 C CA . ALA B 1 33 ? -15.297 17.812 -51.094 1 34.25 33 ALA B CA 1
ATOM 1565 C C . ALA B 1 33 ? -16.594 17.719 -50.281 1 34.25 33 ALA B C 1
ATOM 1567 O O . ALA B 1 33 ? -17.531 18.469 -50.531 1 34.25 33 ALA B O 1
ATOM 1568 N N . SER B 1 34 ? -17.031 16.406 -49.906 1 37.75 34 SER B N 1
ATOM 1569 C CA . SER B 1 34 ? -18.156 16.281 -49 1 37.75 34 SER B CA 1
ATOM 1570 C C . SER B 1 34 ? -18 17.219 -47.812 1 37.75 34 SER B C 1
ATOM 1572 O O . SER B 1 34 ? -16.891 17.438 -47.312 1 37.75 34 SER B O 1
ATOM 1574 N N . PRO B 1 35 ? -18.922 18.062 -47.562 1 38.97 35 PRO B N 1
ATOM 1575 C CA . PRO B 1 35 ? -18.922 18.984 -46.406 1 38.97 35 PRO B CA 1
ATOM 1576 C C . PRO B 1 35 ? -18.562 18.297 -45.094 1 38.97 35 PRO B C 1
ATOM 1578 O O . PRO B 1 35 ? -18.812 17.109 -44.938 1 38.97 35 PRO B O 1
ATOM 1581 N N . ARG B 1 36 ? -17.469 18.844 -44.531 1 38.5 36 ARG B N 1
ATOM 1582 C CA . ARG B 1 36 ? -16.922 18.422 -43.25 1 38.5 36 ARG B CA 1
ATOM 1583 C C . ARG B 1 36 ? -18.047 18.234 -42.219 1 38.5 36 ARG B C 1
ATOM 1585 O O . ARG B 1 36 ? -18.844 19.156 -42 1 38.5 36 ARG B O 1
ATOM 1592 N N . PRO B 1 37 ? -18.578 16.953 -41.969 1 39.25 37 PRO B N 1
ATOM 1593 C CA . PRO B 1 37 ? -19.609 16.891 -40.938 1 39.25 37 PRO B CA 1
ATOM 1594 C C . PRO B 1 37 ? -19.203 17.625 -39.656 1 39.25 37 PRO B C 1
ATOM 1596 O O . PRO B 1 37 ? -18.016 17.812 -39.406 1 39.25 37 PRO B O 1
ATOM 1599 N N . PRO B 1 38 ? -20.094 18.438 -39.062 1 37.88 38 PRO B N 1
ATOM 1600 C CA . PRO B 1 38 ? -19.766 19.125 -37.812 1 37.88 38 PRO B CA 1
ATOM 1601 C C . PRO B 1 38 ? -19.078 18.219 -36.781 1 37.88 38 PRO B C 1
ATOM 1603 O O . PRO B 1 38 ? -19.281 17 -36.812 1 37.88 38 PRO B O 1
ATOM 1606 N N . MET B 1 39 ? -17.891 18.531 -36.406 1 35.69 39 MET B N 1
ATOM 1607 C CA . MET B 1 39 ? -17.125 17.859 -35.375 1 35.69 39 MET B CA 1
ATOM 1608 C C . MET B 1 39 ? -17.984 17.609 -34.125 1 35.69 39 MET B C 1
ATOM 1610 O O . MET B 1 39 ? -18.469 18.562 -33.5 1 35.69 39 MET B O 1
ATOM 1614 N N . ALA B 1 40 ? -18.859 16.547 -34.062 1 38.28 40 ALA B N 1
ATOM 1615 C CA . ALA B 1 40 ? -19.516 16.25 -32.781 1 38.28 40 ALA B CA 1
ATOM 1616 C C . ALA B 1 40 ? -18.547 16.391 -31.609 1 38.28 40 ALA B C 1
ATOM 1618 O O . ALA B 1 40 ? -17.344 16.141 -31.766 1 38.28 40 ALA B O 1
ATOM 1619 N N . PRO B 1 41 ? -18.812 17.219 -30.562 1 36.59 41 PRO B N 1
ATOM 1620 C CA . PRO B 1 41 ? -17.922 17.281 -29.406 1 36.59 41 PRO B CA 1
ATOM 1621 C C . PRO B 1 41 ? -17.516 15.891 -28.891 1 36.59 41 PRO B C 1
ATOM 1623 O O . PRO B 1 41 ? -18.328 14.977 -28.875 1 36.59 41 PRO B O 1
ATOM 1626 N N . HIS B 1 42 ? -16.438 15.312 -29.266 1 38.31 42 HIS B N 1
ATOM 1627 C CA . HIS B 1 42 ? -15.828 14.125 -28.672 1 38.31 42 HIS B CA 1
ATOM 1628 C C . HIS B 1 42 ? -15.844 14.195 -27.156 1 38.31 42 HIS B C 1
ATOM 1630 O O . HIS B 1 42 ? -14.898 14.703 -26.547 1 38.31 42 HIS B O 1
ATOM 1636 N N . GLY B 1 43 ? -16.938 14.609 -26.5 1 33.28 43 GLY B N 1
ATOM 1637 C CA . GLY B 1 43 ? -16.938 14.336 -25.062 1 33.28 43 GLY B CA 1
ATOM 1638 C C . GLY B 1 43 ? -16.406 12.953 -24.734 1 33.28 43 GLY B C 1
ATOM 1639 O O . GLY B 1 43 ? -16.938 11.945 -25.203 1 33.28 43 GLY B O 1
ATOM 1640 N N . MET B 1 44 ? -15.086 12.797 -24.547 1 36.12 44 MET B N 1
ATOM 1641 C CA . MET B 1 44 ? -14.516 11.57 -23.969 1 36.12 44 MET B CA 1
ATOM 1642 C C . MET B 1 44 ? -15.43 10.992 -22.906 1 36.12 44 MET B C 1
ATOM 1644 O O . MET B 1 44 ? -15.828 11.688 -21.969 1 36.12 44 MET B O 1
ATOM 1648 N N . PRO B 1 45 ? -16.344 10.062 -23.203 1 36.44 45 PRO B N 1
ATOM 1649 C CA . PRO B 1 45 ? -17.047 9.438 -22.078 1 36.44 45 PRO B CA 1
ATOM 1650 C C . PRO B 1 45 ? -16.141 9.203 -20.875 1 36.44 45 PRO B C 1
ATOM 1652 O O . PRO B 1 45 ? -14.992 8.773 -21.031 1 36.44 45 PRO B O 1
ATOM 1655 N N . HIS B 1 46 ? -16.016 10.047 -19.922 1 36.75 46 HIS B N 1
ATOM 1656 C CA . HIS B 1 46 ? -15.492 9.664 -18.609 1 36.75 46 HIS B CA 1
ATOM 1657 C C . HIS B 1 46 ? -15.922 8.25 -18.25 1 36.75 46 HIS B C 1
ATOM 1659 O O . HIS B 1 46 ? -17.094 8.008 -17.953 1 36.75 46 HIS B O 1
ATOM 1665 N N . MET B 1 47 ? -15.336 7.184 -18.828 1 35.44 47 MET B N 1
ATOM 1666 C CA . MET B 1 47 ? -15.586 5.859 -18.25 1 35.44 47 MET B CA 1
ATOM 1667 C C . MET B 1 47 ? -15.578 5.914 -16.734 1 35.44 47 MET B C 1
ATOM 1669 O O . MET B 1 47 ? -14.648 6.453 -16.125 1 35.44 47 MET B O 1
ATOM 1673 N N . PRO B 1 48 ? -16.703 6.062 -16.156 1 37.19 48 PRO B N 1
ATOM 1674 C CA . PRO B 1 48 ? -16.688 5.922 -14.688 1 37.19 48 PRO B CA 1
ATOM 1675 C C . PRO B 1 48 ? -15.648 4.906 -14.211 1 37.19 48 PRO B C 1
ATOM 1677 O O . PRO B 1 48 ? -15.523 3.824 -14.789 1 37.19 48 PRO B O 1
ATOM 1680 N N . GLY B 1 49 ? -14.422 5.285 -14.008 1 36.91 49 GLY B N 1
ATOM 1681 C CA . GLY B 1 49 ? -13.555 4.379 -13.273 1 36.91 49 GLY B CA 1
ATOM 1682 C C . GLY B 1 49 ? -14.266 3.637 -12.156 1 36.91 49 GLY B C 1
ATOM 1683 O O . GLY B 1 49 ? -14.375 4.145 -11.039 1 36.91 49 GLY B O 1
ATOM 1684 N N . GLY B 1 50 ? -15.531 2.992 -12.383 1 36.12 50 GLY B N 1
ATOM 1685 C CA . GLY B 1 50 ? -16.109 2.137 -11.359 1 36.12 50 GLY B CA 1
ATOM 1686 C C . GLY B 1 50 ? -15.078 1.446 -10.492 1 36.12 50 GLY B C 1
ATOM 1687 O O . GLY B 1 50 ? -13.883 1.5 -10.789 1 36.12 50 GLY B O 1
ATOM 1688 N N . PRO B 1 51 ? -15.438 0.979 -9.297 1 39.12 51 PRO B N 1
ATOM 1689 C CA . PRO B 1 51 ? -14.469 0.131 -8.602 1 39.12 51 PRO B CA 1
ATOM 1690 C C . PRO B 1 51 ? -13.68 -0.769 -9.547 1 39.12 51 PRO B C 1
ATOM 1692 O O . PRO B 1 51 ? -14.188 -1.156 -10.602 1 39.12 51 PRO B O 1
ATOM 1695 N N . GLY B 1 52 ? -12.523 -0.425 -9.945 1 38.69 52 GLY B N 1
ATOM 1696 C CA . GLY B 1 52 ? -11.711 -1.314 -10.766 1 38.69 52 GLY B CA 1
ATOM 1697 C C . GLY B 1 52 ? -12.094 -2.775 -10.609 1 38.69 52 GLY B C 1
ATOM 1698 O O . GLY B 1 52 ? -11.969 -3.346 -9.523 1 38.69 52 GLY B O 1
ATOM 1699 N N . PHE B 1 53 ? -13.234 -3.209 -11.172 1 37.81 53 PHE B N 1
ATOM 1700 C CA . PHE B 1 53 ? -13.531 -4.625 -11.344 1 37.81 53 PHE B CA 1
ATOM 1701 C C . PHE B 1 53 ? -12.242 -5.438 -11.453 1 37.81 53 PHE B C 1
ATOM 1703 O O . PHE B 1 53 ? -11.508 -5.312 -12.43 1 37.81 53 PHE B O 1
ATOM 1710 N N . MET B 1 54 ? -11.5 -5.625 -10.266 1 43.47 54 MET B N 1
ATOM 1711 C CA . MET B 1 54 ? -10.641 -6.801 -10.383 1 43.47 54 MET B CA 1
ATOM 1712 C C . MET B 1 54 ? -11.344 -7.922 -11.141 1 43.47 54 MET B C 1
ATOM 1714 O O . MET B 1 54 ? -12.211 -8.594 -10.586 1 43.47 54 MET B O 1
ATOM 1718 N N . GLY B 1 55 ? -11.922 -7.707 -12.312 1 41.66 55 GLY B N 1
ATOM 1719 C CA . GLY B 1 55 ? -12.43 -8.836 -13.078 1 41.66 55 GLY B CA 1
ATOM 1720 C C . GLY B 1 55 ? -11.766 -10.148 -12.703 1 41.66 55 GLY B C 1
ATOM 1721 O O . GLY B 1 55 ? -10.773 -10.164 -11.977 1 41.66 55 GLY B O 1
ATOM 1722 N N . PRO B 1 56 ? -12.32 -11.297 -12.961 1 44.69 56 PRO B N 1
ATOM 1723 C CA . PRO B 1 56 ? -11.734 -12.586 -12.602 1 44.69 56 PRO B CA 1
ATOM 1724 C C . PRO B 1 56 ? -10.211 -12.594 -12.711 1 44.69 56 PRO B C 1
ATOM 1726 O O . PRO B 1 56 ? -9.656 -12.125 -13.711 1 44.69 56 PRO B O 1
ATOM 1729 N N . HIS B 1 57 ? -9.445 -12.234 -11.586 1 50.53 57 HIS B N 1
ATOM 1730 C CA . HIS B 1 57 ? -8 -12.289 -11.398 1 50.53 57 HIS B CA 1
ATOM 1731 C C . HIS B 1 57 ? -7.395 -13.492 -12.117 1 50.53 57 HIS B C 1
ATOM 1733 O O . HIS B 1 57 ? -7.43 -14.609 -11.602 1 50.53 57 HIS B O 1
ATOM 1739 N N . HIS B 1 58 ? -7.75 -13.703 -13.289 1 53.72 58 HIS B N 1
ATOM 1740 C CA . HIS B 1 58 ? -7.043 -14.688 -14.094 1 53.72 58 HIS B CA 1
ATOM 1741 C C . HIS B 1 58 ? -5.543 -14.656 -13.82 1 53.72 58 HIS B C 1
ATOM 1743 O O . HIS B 1 58 ? -4.746 -14.398 -14.727 1 53.72 58 HIS B O 1
ATOM 1749 N N . GLY B 1 59 ? -5.164 -14.914 -12.508 1 62.62 59 GLY B N 1
ATOM 1750 C CA . GLY B 1 59 ? -3.773 -15.047 -12.109 1 62.62 59 GLY B CA 1
ATOM 1751 C C . GLY B 1 59 ? -3.086 -13.711 -11.898 1 62.62 59 GLY B C 1
ATOM 1752 O O . GLY B 1 59 ? -1.946 -13.656 -11.438 1 62.62 59 GLY B O 1
ATOM 1753 N N . GLY B 1 60 ? -3.893 -12.633 -12.117 1 70.69 60 GLY B N 1
ATOM 1754 C CA . GLY B 1 60 ? -3.387 -11.281 -11.914 1 70.69 60 GLY B CA 1
ATOM 1755 C C . GLY B 1 60 ? -2.117 -11 -12.695 1 70.69 60 GLY B C 1
ATOM 1756 O O . GLY B 1 60 ? -1.897 -11.57 -13.766 1 70.69 60 GLY B O 1
ATOM 1757 N N . LEU B 1 61 ? -1.318 -10.109 -12.148 1 76.12 61 LEU B N 1
ATOM 1758 C CA . LEU B 1 61 ? -0.093 -9.656 -12.805 1 76.12 61 LEU B CA 1
ATOM 1759 C C . LEU B 1 61 ? 0.952 -10.773 -12.82 1 76.12 61 LEU B C 1
ATOM 1761 O O . LEU B 1 61 ? 1.802 -10.82 -13.711 1 76.12 61 LEU B O 1
ATOM 1765 N N . PHE B 1 62 ? 0.735 -11.711 -12 1 85.56 62 PHE B N 1
ATOM 1766 C CA . PHE B 1 62 ? 1.679 -12.812 -11.852 1 85.56 62 PHE B CA 1
ATOM 1767 C C . PHE B 1 62 ? 1.677 -13.695 -13.094 1 85.56 62 PHE B C 1
ATOM 1769 O O . PHE B 1 62 ? 2.734 -14.133 -13.555 1 85.56 62 PHE B O 1
ATOM 1776 N N . LEU B 1 63 ? 0.53 -13.883 -13.719 1 93.56 63 LEU B N 1
ATOM 1777 C CA . LEU B 1 63 ? 0.399 -14.805 -14.844 1 93.56 63 LEU B CA 1
ATOM 1778 C C . LEU B 1 63 ? 0.323 -14.047 -16.156 1 93.56 63 LEU B C 1
ATOM 1780 O O . LEU B 1 63 ? 0.076 -14.641 -17.219 1 93.56 63 LEU B O 1
ATOM 1784 N N . HIS B 1 64 ? 0.521 -12.789 -16.094 1 87.44 64 HIS B N 1
ATOM 1785 C CA . HIS B 1 64 ? 0.374 -11.953 -17.281 1 87.44 64 HIS B CA 1
ATOM 1786 C C . HIS B 1 64 ? 1.254 -12.461 -18.422 1 87.44 64 HIS B C 1
ATOM 1788 O O . HIS B 1 64 ? 2.436 -12.75 -18.219 1 87.44 64 HIS B O 1
ATOM 1794 N N . GLY B 1 65 ? 0.63 -12.633 -19.719 1 87.75 65 GLY B N 1
ATOM 1795 C CA . GLY B 1 65 ? 1.371 -13 -20.922 1 87.75 65 GLY B CA 1
ATOM 1796 C C . GLY B 1 65 ? 1.514 -14.5 -21.094 1 87.75 65 GLY B C 1
ATOM 1797 O O . GLY B 1 65 ? 2.035 -14.961 -22.109 1 87.75 65 GLY B O 1
ATOM 1798 N N . LEU B 1 66 ? 1.098 -15.305 -20.172 1 94.56 66 LEU B N 1
ATOM 1799 C CA . LEU B 1 66 ? 1.209 -16.75 -20.281 1 94.56 66 LEU B CA 1
ATOM 1800 C C . LEU B 1 66 ? -0.003 -17.344 -21 1 94.56 66 LEU B C 1
ATOM 1802 O O . LEU B 1 66 ? -1.131 -16.891 -20.797 1 94.56 66 LEU B O 1
ATOM 1806 N N . LYS B 1 67 ? 0.236 -18.281 -21.875 1 94.5 67 LYS B N 1
ATOM 1807 C CA . LYS B 1 67 ? -0.84 -19.078 -22.453 1 94.5 67 LYS B CA 1
ATOM 1808 C C . LYS B 1 67 ? -1.13 -20.328 -21.609 1 94.5 67 LYS B C 1
ATOM 1810 O O . LYS B 1 67 ? -0.355 -21.281 -21.625 1 94.5 67 LYS B O 1
ATOM 1815 N N . LEU B 1 68 ? -2.244 -20.297 -20.969 1 96.31 68 LEU B N 1
ATOM 1816 C CA . LEU B 1 68 ? -2.623 -21.406 -20.094 1 96.31 68 LEU B CA 1
ATOM 1817 C C . LEU B 1 68 ? -3.592 -22.344 -20.797 1 96.31 68 LEU B C 1
ATOM 1819 O O . LEU B 1 68 ? -4.387 -21.922 -21.641 1 96.31 68 LEU B O 1
ATOM 1823 N N . THR B 1 69 ? -3.469 -23.609 -20.438 1 96.5 69 THR B N 1
ATOM 1824 C CA . THR B 1 69 ? -4.488 -24.562 -20.875 1 96.5 69 THR B CA 1
ATOM 1825 C C . THR B 1 69 ? -5.777 -24.375 -20.094 1 96.5 69 THR B C 1
ATOM 1827 O O . THR B 1 69 ? -5.781 -23.719 -19.047 1 96.5 69 THR B O 1
ATOM 1830 N N . GLU B 1 70 ? -6.836 -24.875 -20.547 1 95.69 70 GLU B N 1
ATOM 1831 C CA . GLU B 1 70 ? -8.102 -24.797 -19.828 1 95.69 70 GLU B CA 1
ATOM 1832 C C . GLU B 1 70 ? -7.992 -25.453 -18.453 1 95.69 70 GLU B C 1
ATOM 1834 O O . GLU B 1 70 ? -8.523 -24.938 -17.469 1 95.69 70 GLU B O 1
ATOM 1839 N N . ALA B 1 71 ? -7.281 -26.594 -18.391 1 97.31 71 ALA B N 1
ATOM 1840 C CA . ALA B 1 71 ? -7.098 -27.297 -17.109 1 97.31 71 ALA B CA 1
ATOM 1841 C C . ALA B 1 71 ? -6.281 -26.438 -16.141 1 97.31 71 ALA B C 1
ATOM 1843 O O . ALA B 1 71 ? -6.578 -26.406 -14.945 1 97.31 71 ALA B O 1
ATOM 1844 N N . GLN B 1 72 ? -5.242 -25.75 -16.594 1 97 72 GLN B N 1
ATOM 1845 C CA . GLN B 1 72 ? -4.449 -24.844 -15.781 1 97 72 GLN B CA 1
ATOM 1846 C C . GLN B 1 72 ? -5.293 -23.672 -15.289 1 97 72 GLN B C 1
ATOM 1848 O O . GLN B 1 72 ? -5.23 -23.297 -14.117 1 97 72 GLN B O 1
ATOM 1853 N N . ARG B 1 73 ? -6.078 -23.109 -16.109 1 95.81 73 ARG B N 1
ATOM 1854 C CA . ARG B 1 73 ? -6.93 -21.969 -15.75 1 95.81 73 ARG B CA 1
ATOM 1855 C C . ARG B 1 73 ? -7.902 -22.359 -14.641 1 95.81 73 ARG B C 1
ATOM 1857 O O . ARG B 1 73 ? -8.133 -21.578 -13.719 1 95.81 73 ARG B O 1
ATOM 1864 N N . ASP B 1 74 ? -8.461 -23.547 -14.742 1 96.56 74 ASP B N 1
ATOM 1865 C CA . ASP B 1 74 ? -9.391 -24.031 -13.727 1 96.56 74 ASP B CA 1
ATOM 1866 C C . ASP B 1 74 ? -8.695 -24.156 -12.367 1 96.56 74 ASP B C 1
ATOM 1868 O O . ASP B 1 74 ? -9.258 -23.781 -11.344 1 96.56 74 ASP B O 1
ATOM 1872 N N . LYS B 1 75 ? -7.477 -24.75 -12.367 1 97.56 75 LYS B N 1
ATOM 1873 C CA . LYS B 1 75 ? -6.734 -24.938 -11.125 1 97.56 75 LYS B CA 1
ATOM 1874 C C . LYS B 1 75 ? -6.336 -23.594 -10.523 1 97.56 75 LYS B C 1
ATOM 1876 O O . LYS B 1 75 ? -6.418 -23.391 -9.305 1 97.56 75 LYS B O 1
ATOM 1881 N N . VAL B 1 76 ? -5.93 -22.688 -11.375 1 96.88 76 VAL B N 1
ATOM 1882 C CA . VAL B 1 76 ? -5.559 -21.359 -10.93 1 96.88 76 VAL B CA 1
ATOM 1883 C C . VAL B 1 76 ? -6.766 -20.656 -10.305 1 96.88 76 VAL B C 1
ATOM 1885 O O . VAL B 1 76 ? -6.66 -20.078 -9.227 1 96.88 76 VAL B O 1
ATOM 1888 N N . PHE B 1 77 ? -7.891 -20.719 -10.961 1 95.5 77 PHE B N 1
ATOM 1889 C CA . PHE B 1 77 ? -9.125 -20.125 -10.453 1 95.5 77 PHE B CA 1
ATOM 1890 C C . PHE B 1 77 ? -9.469 -20.688 -9.078 1 95.5 77 PHE B C 1
ATOM 1892 O O . PHE B 1 77 ? -9.828 -19.953 -8.164 1 95.5 77 PHE B O 1
ATOM 1899 N N . ALA B 1 78 ? -9.352 -22 -8.914 1 97.25 78 ALA B N 1
ATOM 1900 C CA . ALA B 1 78 ? -9.672 -22.641 -7.645 1 97.25 78 ALA B CA 1
ATOM 1901 C C . ALA B 1 78 ? -8.75 -22.156 -6.531 1 97.25 78 ALA B C 1
ATOM 1903 O O . ALA B 1 78 ? -9.195 -21.938 -5.402 1 97.25 78 ALA B O 1
ATOM 1904 N N . ILE B 1 79 ? -7.449 -22.047 -6.824 1 97.25 79 ILE B N 1
ATOM 1905 C CA . ILE B 1 79 ? -6.465 -21.594 -5.852 1 97.25 79 ILE B CA 1
ATOM 1906 C C . ILE B 1 79 ? -6.809 -20.172 -5.414 1 97.25 79 ILE B C 1
ATOM 1908 O O . ILE B 1 79 ? -6.852 -19.875 -4.219 1 97.25 79 ILE B O 1
ATOM 1912 N N . GLU B 1 80 ? -7.102 -19.266 -6.312 1 95.62 80 GLU B N 1
ATOM 1913 C CA . GLU B 1 80 ? -7.391 -17.875 -6.012 1 95.62 80 GLU B CA 1
ATOM 1914 C C . GLU B 1 80 ? -8.727 -17.719 -5.301 1 95.62 80 GLU B C 1
ATOM 1916 O O . GLU B 1 80 ? -8.844 -16.969 -4.336 1 95.62 80 GLU B O 1
ATOM 1921 N N . TYR B 1 81 ? -9.711 -18.438 -5.754 1 95.44 81 TYR B N 1
ATOM 1922 C CA . TYR B 1 81 ? -11.055 -18.344 -5.203 1 95.44 81 TYR B CA 1
ATOM 1923 C C . TYR B 1 81 ? -11.086 -18.797 -3.748 1 95.44 81 TYR B C 1
ATOM 1925 O O . TYR B 1 81 ? -11.82 -18.234 -2.934 1 95.44 81 TYR B O 1
ATOM 1933 N N . ALA B 1 82 ? -10.258 -19.766 -3.48 1 97 82 ALA B N 1
ATOM 1934 C CA . ALA B 1 82 ? -10.242 -20.312 -2.121 1 97 82 ALA B CA 1
ATOM 1935 C C . ALA B 1 82 ? -9.82 -19.234 -1.117 1 97 82 ALA B C 1
ATOM 1937 O O . ALA B 1 82 ? -10.219 -19.281 0.05 1 97 82 ALA B O 1
ATOM 1938 N N . GLN B 1 83 ? -9.062 -18.266 -1.539 1 97 83 GLN B N 1
ATOM 1939 C CA . GLN B 1 83 ? -8.531 -17.281 -0.608 1 97 83 GLN B CA 1
ATOM 1940 C C . GLN B 1 83 ? -9.312 -15.969 -0.688 1 97 83 GLN B C 1
ATOM 1942 O O . GLN B 1 83 ? -9.125 -15.078 0.143 1 97 83 GLN B O 1
ATOM 1947 N N . MET B 1 84 ? -10.195 -15.805 -1.578 1 96.38 84 MET B N 1
ATOM 1948 C CA . MET B 1 84 ? -10.852 -14.539 -1.896 1 96.38 84 MET B CA 1
ATOM 1949 C C . MET B 1 84 ? -11.609 -14.008 -0.687 1 96.38 84 MET B C 1
ATOM 1951 O O . MET B 1 84 ? -11.531 -12.812 -0.375 1 96.38 84 MET B O 1
ATOM 1955 N N . PRO B 1 85 ? -12.375 -14.906 0.079 1 97.31 85 PRO B N 1
ATOM 1956 C CA . PRO B 1 85 ? -13.102 -14.359 1.228 1 97.31 85 PRO B CA 1
ATOM 1957 C C . PRO B 1 85 ? -12.18 -13.727 2.266 1 97.31 85 PRO B C 1
ATOM 1959 O O . PRO B 1 85 ? -12.461 -12.633 2.764 1 97.31 85 PRO B O 1
ATOM 1962 N N . GLU B 1 86 ? -11.062 -14.406 2.531 1 98.31 86 GLU B N 1
ATOM 1963 C CA . GLU B 1 86 ? -10.133 -13.859 3.514 1 98.31 86 GLU B CA 1
ATOM 1964 C C . GLU B 1 86 ? -9.422 -12.617 2.969 1 98.31 86 GLU B C 1
ATOM 1966 O O . GLU B 1 86 ? -9.18 -11.656 3.707 1 98.31 86 GLU B O 1
ATOM 1971 N N . LEU B 1 87 ? -9.086 -12.594 1.717 1 98.12 87 LEU B N 1
ATOM 1972 C CA . LEU B 1 87 ? -8.484 -11.422 1.09 1 98.12 87 LEU B CA 1
ATOM 1973 C C . LEU B 1 87 ? -9.406 -10.211 1.212 1 98.12 87 LEU B C 1
ATOM 1975 O O . LEU B 1 87 ? -8.953 -9.117 1.556 1 98.12 87 LEU B O 1
ATOM 1979 N N . ARG B 1 88 ? -10.633 -10.438 0.979 1 97.31 88 ARG B N 1
ATOM 1980 C CA . ARG B 1 88 ? -11.609 -9.359 1.08 1 97.31 88 ARG B CA 1
ATOM 1981 C C . ARG B 1 88 ? -11.711 -8.844 2.512 1 97.31 88 ARG B C 1
ATOM 1983 O O . ARG B 1 88 ? -11.836 -7.641 2.736 1 97.31 88 ARG B O 1
ATOM 1990 N N . GLU B 1 89 ? -11.688 -9.766 3.412 1 98.31 89 GLU B N 1
ATOM 1991 C CA . GLU B 1 89 ? -11.734 -9.383 4.82 1 98.31 89 GLU B CA 1
ATOM 1992 C C . GLU B 1 89 ? -10.539 -8.5 5.188 1 98.31 89 GLU B C 1
ATOM 1994 O O . GLU B 1 89 ? -10.703 -7.488 5.875 1 98.31 89 GLU B O 1
ATOM 1999 N N . GLN B 1 90 ? -9.352 -8.906 4.758 1 98.62 90 GLN B N 1
ATOM 2000 C CA . GLN B 1 90 ? -8.156 -8.133 5.066 1 98.62 90 GLN B CA 1
ATOM 2001 C C . GLN B 1 90 ? -8.195 -6.762 4.391 1 98.62 90 GLN B C 1
ATOM 2003 O O . GLN B 1 90 ? -7.801 -5.758 4.988 1 98.62 90 GLN B O 1
ATOM 2008 N N . ARG B 1 91 ? -8.664 -6.668 3.223 1 97.94 91 ARG B N 1
ATOM 2009 C CA . ARG B 1 91 ? -8.766 -5.406 2.502 1 97.94 91 ARG B CA 1
ATOM 2010 C C . ARG B 1 91 ? -9.75 -4.465 3.188 1 97.94 91 ARG B C 1
ATOM 2012 O O . ARG B 1 91 ? -9.516 -3.256 3.262 1 97.94 91 ARG B O 1
ATOM 2019 N N . LYS B 1 92 ? -10.844 -5.016 3.686 1 97.88 92 LYS B N 1
ATOM 2020 C CA . LYS B 1 92 ? -11.797 -4.215 4.441 1 97.88 92 LYS B CA 1
ATOM 2021 C C . LYS B 1 92 ? -11.172 -3.676 5.727 1 97.88 92 LYS B C 1
ATOM 2023 O O . LYS B 1 92 ? -11.398 -2.521 6.094 1 97.88 92 LYS B O 1
ATOM 2028 N N . ALA B 1 93 ? -10.43 -4.523 6.34 1 98.56 93 ALA B N 1
ATOM 2029 C CA . ALA B 1 93 ? -9.766 -4.102 7.57 1 98.56 93 ALA B CA 1
ATOM 2030 C C . ALA B 1 93 ? -8.789 -2.963 7.301 1 98.56 93 ALA B C 1
ATOM 2032 O O . ALA B 1 93 ? -8.703 -2.012 8.078 1 98.56 93 ALA B O 1
ATOM 2033 N N . ILE B 1 94 ? -8.039 -3.047 6.258 1 98.75 94 ILE B N 1
ATOM 2034 C CA . ILE B 1 94 ? -7.086 -2.014 5.863 1 98.75 94 ILE B CA 1
ATOM 2035 C C . ILE B 1 94 ? -7.828 -0.709 5.578 1 98.75 94 ILE B C 1
ATOM 2037 O O . ILE B 1 94 ? -7.457 0.347 6.098 1 98.75 94 ILE B O 1
ATOM 2041 N N . GLU B 1 95 ? -8.867 -0.807 4.805 1 96.75 95 GLU B N 1
ATOM 2042 C CA . GLU B 1 95 ? -9.656 0.367 4.434 1 96.75 95 GLU B CA 1
ATOM 2043 C C . GLU B 1 95 ? -10.281 1.021 5.664 1 96.75 95 GLU B C 1
ATOM 2045 O O . GLU B 1 95 ? -10.258 2.246 5.797 1 96.75 95 GLU B O 1
ATOM 2050 N N . HIS B 1 96 ? -10.836 0.221 6.539 1 97.12 96 HIS B N 1
ATOM 2051 C CA . HIS B 1 96 ? -11.461 0.742 7.75 1 97.12 96 HIS B CA 1
ATOM 2052 C C . HIS B 1 96 ? -10.438 1.445 8.641 1 97.12 96 HIS B C 1
ATOM 2054 O O . HIS B 1 96 ? -10.688 2.549 9.125 1 97.12 96 HIS B O 1
ATOM 2060 N N . ALA B 1 97 ? -9.32 0.803 8.812 1 98.5 97 ALA B N 1
ATOM 2061 C CA . ALA B 1 97 ? -8.281 1.402 9.648 1 98.5 97 ALA B CA 1
ATOM 2062 C C . ALA B 1 97 ? -7.805 2.729 9.062 1 98.5 97 ALA B C 1
ATOM 2064 O O . ALA B 1 97 ? -7.621 3.705 9.797 1 98.5 97 ALA B O 1
ATOM 2065 N N . ARG B 1 98 ? -7.625 2.791 7.758 1 97.69 98 ARG B N 1
ATOM 2066 C CA . ARG B 1 98 ? -7.199 4.016 7.09 1 97.69 98 ARG B CA 1
ATOM 2067 C C . ARG B 1 98 ? -8.242 5.117 7.246 1 97.69 98 ARG B C 1
ATOM 2069 O O . ARG B 1 98 ? -7.898 6.266 7.531 1 97.69 98 ARG B O 1
ATOM 2076 N N . ARG B 1 99 ? -9.469 4.77 7.086 1 96 99 ARG B N 1
ATOM 2077 C CA . ARG B 1 99 ? -10.562 5.734 7.219 1 96 99 ARG B CA 1
ATOM 2078 C C . ARG B 1 99 ? -10.641 6.281 8.641 1 96 99 ARG B C 1
ATOM 2080 O O . ARG B 1 99 ? -10.734 7.492 8.836 1 96 99 ARG B O 1
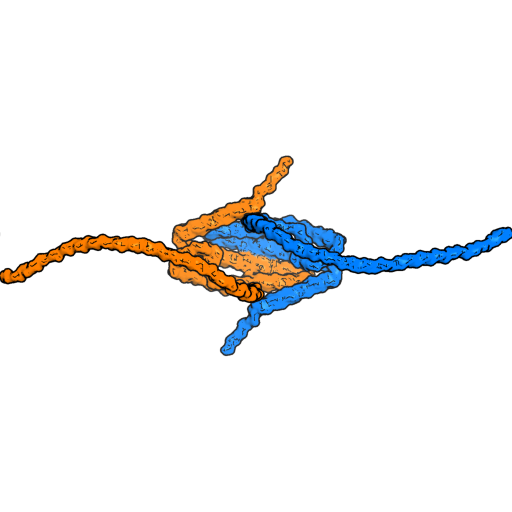ATOM 2087 N N . ASP B 1 100 ? -10.602 5.387 9.539 1 97.31 100 ASP B N 1
ATOM 2088 C CA . ASP B 1 100 ? -10.703 5.797 10.938 1 97.31 100 ASP B CA 1
ATOM 2089 C C . ASP B 1 100 ? -9.516 6.668 11.344 1 97.31 100 ASP B C 1
ATOM 2091 O O . ASP B 1 100 ? -9.68 7.648 12.07 1 97.31 100 ASP B O 1
ATOM 2095 N N . LEU B 1 101 ? -8.359 6.332 10.867 1 97.94 101 LEU B N 1
ATOM 2096 C CA . LEU B 1 101 ? -7.16 7.105 11.172 1 97.94 101 LEU B CA 1
ATOM 2097 C C . LEU B 1 101 ? -7.25 8.5 10.57 1 97.94 101 LEU B C 1
ATOM 2099 O O . LEU B 1 101 ? -6.953 9.492 11.25 1 97.94 101 LEU B O 1
ATOM 2103 N N . ARG B 1 102 ? -7.652 8.539 9.336 1 95.81 102 ARG B N 1
ATOM 2104 C CA . ARG B 1 102 ? -7.801 9.828 8.656 1 95.81 102 ARG B CA 1
ATOM 2105 C C . ARG B 1 102 ? -8.836 10.703 9.359 1 95.81 102 ARG B C 1
ATOM 2107 O O . ARG B 1 102 ? -8.602 11.891 9.578 1 95.81 102 ARG B O 1
ATOM 2114 N N . GLU B 1 103 ? -9.953 10.109 9.711 1 94.88 103 GLU B N 1
ATOM 2115 C CA . GLU B 1 103 ? -10.984 10.836 10.43 1 94.88 103 GLU B CA 1
ATOM 2116 C C . GLU B 1 103 ? -10.461 11.375 11.758 1 94.88 103 GLU B C 1
ATOM 2118 O O . GLU B 1 103 ? -10.727 12.523 12.117 1 94.88 103 GLU B O 1
ATOM 2123 N N . MET B 1 104 ? -9.758 10.539 12.445 1 96.75 104 MET B N 1
ATOM 2124 C CA . MET B 1 104 ? -9.203 10.945 13.727 1 96.75 104 MET B CA 1
ATOM 2125 C C . MET B 1 104 ? -8.266 12.141 13.562 1 96.75 104 MET B C 1
ATOM 2127 O O . MET B 1 104 ? -8.312 13.086 14.352 1 96.75 104 MET B O 1
ATOM 2131 N N . VAL B 1 105 ? -7.465 12.125 12.508 1 96.69 105 VAL B N 1
ATOM 2132 C CA . VAL B 1 105 ? -6.48 13.172 12.289 1 96.69 105 VAL B CA 1
ATOM 2133 C C . VAL B 1 105 ? -7.191 14.461 11.852 1 96.69 105 VAL B C 1
ATOM 2135 O O . VAL B 1 105 ? -6.977 15.523 12.438 1 96.69 105 VAL B O 1
ATOM 2138 N N . VAL B 1 106 ? -8.094 14.406 10.938 1 95.19 106 VAL B N 1
ATOM 2139 C CA . VAL B 1 106 ? -8.719 15.57 10.328 1 95.19 106 VAL B CA 1
ATOM 2140 C C . VAL B 1 106 ? -9.656 16.234 11.336 1 95.19 106 VAL B C 1
ATOM 2142 O O . VAL B 1 106 ? -9.82 17.469 11.328 1 95.19 106 VAL B O 1
ATOM 2145 N N . SER B 1 107 ? -10.234 15.516 12.258 1 93.94 107 SER B N 1
ATOM 2146 C CA . SER B 1 107 ? -11.156 16.062 13.242 1 93.94 107 SER B CA 1
ATOM 2147 C C . SER B 1 107 ? -10.414 16.844 14.32 1 93.94 107 SER B C 1
ATOM 2149 O O . SER B 1 107 ? -11.031 17.578 15.094 1 93.94 107 SER B O 1
ATOM 2151 N N . GLY B 1 108 ? -9.102 16.641 14.383 1 93.75 108 GLY B N 1
ATOM 2152 C CA . GLY B 1 108 ? -8.32 17.312 15.422 1 93.75 108 GLY B CA 1
ATOM 2153 C C . GLY B 1 108 ? -8.336 16.562 16.734 1 93.75 108 GLY B C 1
ATOM 2154 O O . GLY B 1 108 ? -7.82 17.062 17.75 1 93.75 108 GLY B O 1
ATOM 2155 N N . GLN B 1 109 ? -8.883 15.359 16.828 1 93.81 109 GLN B N 1
ATOM 2156 C CA . GLN B 1 109 ? -8.977 14.547 18.031 1 93.81 109 GLN B CA 1
ATOM 2157 C C . GLN B 1 109 ? -7.969 13.398 18 1 93.81 109 GLN B C 1
ATOM 2159 O O . GLN B 1 109 ? -8.312 12.258 18.312 1 93.81 109 GLN B O 1
ATOM 2164 N N . TYR B 1 110 ? -6.766 13.773 17.594 1 97.12 110 TYR B N 1
ATOM 2165 C CA . TYR B 1 110 ? -5.723 12.758 17.5 1 97.12 110 TYR B CA 1
ATOM 2166 C C . TYR B 1 110 ? -5.391 12.195 18.875 1 97.12 110 TYR B C 1
ATOM 2168 O O . TYR B 1 110 ? -5.137 12.945 19.828 1 97.12 110 TYR B O 1
ATOM 2176 N N . ASP B 1 111 ? -5.484 10.867 19.031 1 98 111 ASP B N 1
ATOM 2177 C CA . ASP B 1 111 ? -5.125 10.078 20.203 1 98 111 ASP B CA 1
ATOM 2178 C C . ASP B 1 111 ? -4.051 9.047 19.875 1 98 111 ASP B C 1
ATOM 2180 O O . ASP B 1 111 ? -4.301 8.109 19.109 1 98 111 ASP B O 1
ATOM 2184 N N . GLU B 1 112 ? -2.877 9.227 20.484 1 98.12 112 GLU B N 1
ATOM 2185 C CA . GLU B 1 112 ? -1.723 8.414 20.125 1 98.12 112 GLU B CA 1
ATOM 2186 C C . GLU B 1 112 ? -2.006 6.926 20.328 1 98.12 112 GLU B C 1
ATOM 2188 O O . GLU B 1 112 ? -1.643 6.094 19.5 1 98.12 112 GLU B O 1
ATOM 2193 N N . ALA B 1 113 ? -2.645 6.613 21.406 1 98.44 113 ALA B N 1
ATOM 2194 C CA . ALA B 1 113 ? -2.914 5.211 21.719 1 98.44 113 ALA B CA 1
ATOM 2195 C C . ALA B 1 113 ? -3.914 4.617 20.719 1 98.44 113 ALA B C 1
ATOM 2197 O O . ALA B 1 113 ? -3.73 3.494 20.25 1 98.44 113 ALA B O 1
ATOM 2198 N N . ARG B 1 114 ? -4.973 5.348 20.438 1 98.31 114 ARG B N 1
ATOM 2199 C CA . ARG B 1 114 ? -5.953 4.887 19.453 1 98.31 114 ARG B CA 1
ATOM 2200 C C . ARG B 1 114 ? -5.332 4.785 18.062 1 98.31 114 ARG B C 1
ATOM 2202 O O . ARG B 1 114 ? -5.598 3.834 17.328 1 98.31 114 ARG B O 1
ATOM 2209 N N . SER B 1 115 ? -4.523 5.805 17.734 1 98.69 115 SER B N 1
ATOM 2210 C CA . SER B 1 115 ? -3.824 5.777 16.453 1 98.69 115 SER B CA 1
ATOM 2211 C C . SER B 1 115 ? -2.938 4.543 16.328 1 98.69 115 SER B C 1
ATOM 2213 O O . SER B 1 115 ? -2.945 3.867 15.297 1 98.69 115 SER B O 1
ATOM 2215 N N . ARG B 1 116 ? -2.223 4.219 17.344 1 98.69 116 ARG B N 1
ATOM 2216 C CA . ARG B 1 116 ? -1.344 3.057 17.328 1 98.69 116 ARG B CA 1
ATOM 2217 C C . ARG B 1 116 ? -2.145 1.768 17.156 1 98.69 116 ARG B C 1
ATOM 2219 O O . ARG B 1 116 ? -1.728 0.856 16.453 1 98.69 116 ARG B O 1
ATOM 2226 N N . ALA B 1 117 ? -3.25 1.692 17.844 1 98.75 117 ALA B N 1
ATOM 2227 C CA . ALA B 1 117 ? -4.102 0.513 17.719 1 98.75 117 ALA B CA 1
ATOM 2228 C C . ALA B 1 117 ? -4.578 0.343 16.281 1 98.75 117 ALA B C 1
ATOM 2230 O O . ALA B 1 117 ? -4.578 -0.769 15.742 1 98.75 117 ALA B O 1
ATOM 2231 N N . LEU B 1 118 ? -4.961 1.451 15.656 1 98.81 118 LEU B N 1
ATOM 2232 C CA . LEU B 1 118 ? -5.426 1.417 14.273 1 98.81 118 LEU B CA 1
ATOM 2233 C C . LEU B 1 118 ? -4.293 1.038 13.328 1 98.81 118 LEU B C 1
ATOM 2235 O O . LEU B 1 118 ? -4.477 0.208 12.438 1 98.81 118 LEU B O 1
ATOM 2239 N N . THR B 1 119 ? -3.094 1.64 13.484 1 98.94 119 THR B N 1
ATOM 2240 C CA . THR B 1 119 ? -1.993 1.377 12.562 1 98.94 119 THR B CA 1
ATOM 2241 C C . THR B 1 119 ? -1.466 -0.044 12.742 1 98.94 119 THR B C 1
ATOM 2243 O O . THR B 1 119 ? -1.045 -0.682 11.773 1 98.94 119 THR B O 1
ATOM 2246 N N . ASP B 1 120 ? -1.529 -0.561 13.984 1 98.75 120 ASP B N 1
ATOM 2247 C CA . ASP B 1 120 ? -1.157 -1.953 14.211 1 98.75 120 ASP B CA 1
ATOM 2248 C C . ASP B 1 120 ? -2.129 -2.904 13.516 1 98.75 120 ASP B C 1
ATOM 2250 O O . ASP B 1 120 ? -1.71 -3.891 12.906 1 98.75 120 ASP B O 1
ATOM 2254 N N . ALA B 1 121 ? -3.416 -2.643 13.641 1 98.81 121 ALA B N 1
ATOM 2255 C CA . ALA B 1 121 ? -4.418 -3.453 12.953 1 98.81 121 ALA B CA 1
ATOM 2256 C C . ALA B 1 121 ? -4.211 -3.416 11.438 1 98.81 121 ALA B C 1
ATOM 2258 O O . ALA B 1 121 ? -4.301 -4.445 10.773 1 98.81 121 ALA B O 1
ATOM 2259 N N . LEU B 1 122 ? -3.936 -2.262 10.93 1 98.94 122 LEU B N 1
ATOM 2260 C CA . LEU B 1 122 ? -3.654 -2.1 9.508 1 98.94 122 LEU B CA 1
ATOM 2261 C C . LEU B 1 122 ? -2.453 -2.941 9.094 1 98.94 122 LEU B C 1
ATOM 2263 O O . LEU B 1 122 ? -2.514 -3.674 8.102 1 98.94 122 LEU B O 1
ATOM 2267 N N . GLY B 1 123 ? -1.338 -2.805 9.844 1 98.94 123 GLY B N 1
ATOM 2268 C CA . GLY B 1 123 ? -0.143 -3.582 9.547 1 98.94 123 GLY B CA 1
ATOM 2269 C C . GLY B 1 123 ? -0.386 -5.078 9.562 1 98.94 123 GLY B C 1
ATOM 2270 O O . GLY B 1 123 ? 0.133 -5.805 8.711 1 98.94 123 GLY B O 1
ATOM 2271 N N . ARG B 1 124 ? -1.188 -5.562 10.547 1 98.88 124 ARG B N 1
ATOM 2272 C CA . ARG B 1 124 ? -1.505 -6.984 10.625 1 98.88 124 ARG B CA 1
ATOM 2273 C C . ARG B 1 124 ? -2.303 -7.434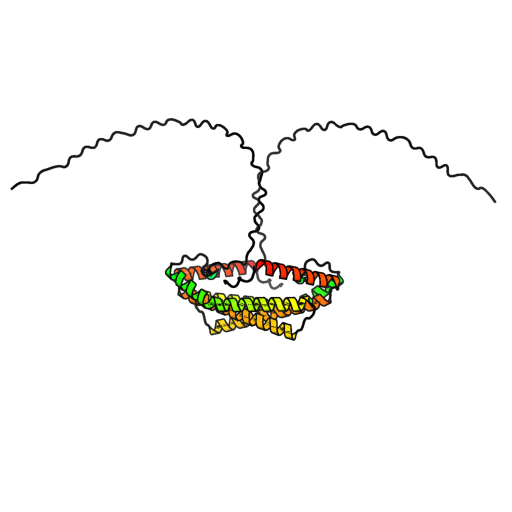 9.406 1 98.88 124 ARG B C 1
ATOM 2275 O O . ARG B 1 124 ? -2.055 -8.508 8.859 1 98.88 124 ARG B O 1
ATOM 2282 N N . ALA B 1 125 ? -3.246 -6.621 9 1 98.94 125 ALA B N 1
ATOM 2283 C CA . ALA B 1 125 ? -4.07 -6.949 7.844 1 98.94 125 ALA B CA 1
ATOM 2284 C C . ALA B 1 125 ? -3.24 -6.965 6.566 1 98.94 125 ALA B C 1
ATOM 2286 O O . ALA B 1 125 ? -3.416 -7.84 5.715 1 98.94 125 ALA B O 1
ATOM 2287 N N . VAL B 1 126 ? -2.346 -6.027 6.422 1 98.94 126 VAL B N 1
ATOM 2288 C CA . VAL B 1 126 ? -1.475 -5.98 5.25 1 98.94 126 VAL B CA 1
ATOM 2289 C C . VAL B 1 126 ? -0.577 -7.219 5.227 1 98.94 126 VAL B C 1
ATOM 2291 O O . VAL B 1 126 ? -0.387 -7.836 4.176 1 98.94 126 VAL B O 1
ATOM 2294 N N . ALA B 1 127 ? -0.014 -7.539 6.391 1 98.94 127 ALA B N 1
ATOM 2295 C CA . ALA B 1 127 ? 0.813 -8.742 6.477 1 98.94 127 ALA B CA 1
ATOM 2296 C C . ALA B 1 127 ? 0.041 -9.969 6.016 1 98.94 127 ALA B C 1
ATOM 2298 O O . ALA B 1 127 ? 0.551 -10.773 5.23 1 98.94 127 ALA B O 1
ATOM 2299 N N . ARG B 1 128 ? -1.163 -10.102 6.48 1 98.88 128 ARG B N 1
ATOM 2300 C CA . ARG B 1 128 ? -1.961 -11.273 6.148 1 98.88 128 ARG B CA 1
ATOM 2301 C C . ARG B 1 128 ? -2.354 -11.273 4.676 1 98.88 128 ARG B C 1
ATOM 2303 O O . ARG B 1 128 ? -2.303 -12.312 4.012 1 98.88 128 ARG B O 1
ATOM 2310 N N . GLU B 1 129 ? -2.768 -10.148 4.125 1 98.69 129 GLU B N 1
ATOM 2311 C CA . GLU B 1 129 ? -3.07 -10.039 2.701 1 98.69 129 GLU B CA 1
ATOM 2312 C C . GLU B 1 129 ? -1.877 -10.461 1.848 1 98.69 129 GLU B C 1
ATOM 2314 O O . GLU B 1 129 ? -2.027 -11.227 0.895 1 98.69 129 GLU B O 1
ATOM 2319 N N . THR B 1 130 ? -0.734 -9.922 2.205 1 98.69 130 THR B N 1
ATOM 2320 C CA . THR B 1 130 ? 0.484 -10.203 1.457 1 98.69 130 THR B CA 1
ATOM 2321 C C . THR B 1 130 ? 0.838 -11.688 1.55 1 98.69 130 THR B C 1
ATOM 2323 O O . THR B 1 130 ? 1.25 -12.297 0.56 1 98.69 130 THR B O 1
ATOM 2326 N N . GLN B 1 131 ? 0.651 -12.273 2.67 1 98.75 131 GLN B N 1
ATOM 2327 C CA . GLN B 1 131 ? 0.907 -13.695 2.867 1 98.75 131 GLN B CA 1
ATOM 2328 C C . GLN B 1 131 ? -0.015 -14.539 1.996 1 98.75 131 GLN B C 1
ATOM 2330 O O . GLN B 1 131 ? 0.423 -15.523 1.395 1 98.75 131 GLN B O 1
ATOM 2335 N N . LEU B 1 132 ? -1.262 -14.219 1.951 1 98.25 132 LEU B N 1
ATOM 2336 C CA . LEU B 1 132 ? -2.238 -14.945 1.149 1 98.25 132 LEU B CA 1
ATOM 2337 C C . LEU B 1 132 ? -1.87 -14.898 -0.33 1 98.25 132 LEU B C 1
ATOM 2339 O O . LEU B 1 132 ? -1.956 -15.914 -1.027 1 98.25 132 LEU B O 1
ATOM 2343 N N . ARG B 1 133 ? -1.421 -13.734 -0.772 1 97.19 133 ARG B N 1
ATOM 2344 C CA . ARG B 1 133 ? -1.023 -13.586 -2.168 1 97.19 133 ARG B CA 1
ATOM 2345 C C . ARG B 1 133 ? 0.217 -14.414 -2.479 1 97.19 133 ARG B C 1
ATOM 2347 O O . ARG B 1 133 ? 0.284 -15.078 -3.516 1 97.19 133 ARG B O 1
ATOM 2354 N N . ALA B 1 134 ? 1.197 -14.398 -1.598 1 97.5 134 ALA B N 1
ATOM 2355 C CA . ALA B 1 134 ? 2.412 -15.188 -1.788 1 97.5 134 ALA B CA 1
ATOM 2356 C C . ALA B 1 134 ? 2.1 -16.672 -1.813 1 97.5 134 ALA B C 1
ATOM 2358 O O . ALA B 1 134 ? 2.65 -17.422 -2.629 1 97.5 134 ALA B O 1
ATOM 2359 N N . GLN B 1 135 ? 1.21 -17.078 -0.939 1 98 135 GLN B N 1
ATOM 2360 C CA . GLN B 1 135 ? 0.796 -18.469 -0.888 1 98 135 GLN B CA 1
ATOM 2361 C C . GLN B 1 135 ? 0.12 -18.891 -2.189 1 98 135 GLN B C 1
ATOM 2363 O O . GLN B 1 135 ? 0.405 -19.969 -2.723 1 98 135 GLN B O 1
ATOM 2368 N N . ALA B 1 136 ? -0.759 -18.062 -2.662 1 97.38 136 ALA B N 1
ATOM 2369 C CA . ALA B 1 136 ? -1.454 -18.359 -3.91 1 97.38 136 ALA B CA 1
ATOM 2370 C C . ALA B 1 136 ? -0.473 -18.453 -5.074 1 97.38 136 ALA B C 1
ATOM 2372 O O . ALA B 1 136 ? -0.532 -19.391 -5.867 1 97.38 136 ALA B O 1
ATOM 2373 N N . ASP B 1 137 ? 0.404 -17.516 -5.137 1 97.06 137 ASP B N 1
ATOM 2374 C CA . ASP B 1 137 ? 1.378 -17.516 -6.227 1 97.06 137 ASP B CA 1
ATOM 2375 C C . ASP B 1 137 ? 2.279 -18.734 -6.172 1 97.06 137 ASP B C 1
ATOM 2377 O O . ASP B 1 137 ? 2.613 -19.312 -7.207 1 97.06 137 ASP B O 1
ATOM 2381 N N . ALA B 1 138 ? 2.678 -19.141 -5.008 1 97.25 138 ALA B N 1
ATOM 2382 C CA . ALA B 1 138 ? 3.494 -20.328 -4.844 1 97.25 138 ALA B CA 1
ATOM 2383 C C . ALA B 1 138 ? 2.748 -21.578 -5.328 1 97.25 138 ALA B C 1
ATOM 2385 O O . ALA B 1 138 ? 3.324 -22.438 -6.004 1 97.25 138 ALA B O 1
ATOM 2386 N N . LYS B 1 139 ? 1.495 -21.703 -4.996 1 97.62 139 LYS B N 1
ATOM 2387 C CA . LYS B 1 139 ? 0.676 -22.812 -5.441 1 97.62 139 LYS B CA 1
ATOM 2388 C C . LYS B 1 139 ? 0.482 -22.797 -6.953 1 97.62 139 LYS B C 1
ATOM 2390 O O . LYS B 1 139 ? 0.508 -23.844 -7.605 1 97.62 139 LYS B O 1
ATOM 2395 N N . ILE B 1 140 ? 0.275 -21.609 -7.469 1 97.56 140 ILE B N 1
ATOM 2396 C CA . ILE B 1 140 ? 0.058 -21.453 -8.906 1 97.56 140 ILE B CA 1
ATOM 2397 C C . ILE B 1 140 ? 1.31 -21.875 -9.664 1 97.56 140 ILE B C 1
ATOM 2399 O O . ILE B 1 140 ? 1.214 -22.5 -10.727 1 97.56 140 ILE B O 1
ATOM 2403 N N . LEU B 1 141 ? 2.492 -21.547 -9.188 1 96.75 141 LEU B N 1
ATOM 2404 C CA . LEU B 1 141 ? 3.736 -21.953 -9.828 1 96.75 141 LEU B CA 1
ATOM 2405 C C . LEU B 1 141 ? 3.777 -23.469 -10.008 1 96.75 141 LEU B C 1
ATOM 2407 O O . LEU B 1 141 ? 4.316 -23.969 -11 1 96.75 141 LEU B O 1
ATOM 2411 N N . GLN B 1 142 ? 3.105 -24.188 -9.125 1 95.88 142 GLN B N 1
ATOM 2412 C CA . GLN B 1 142 ? 3.121 -25.641 -9.18 1 95.88 142 GLN B CA 1
ATOM 2413 C C . GLN B 1 142 ? 2.174 -26.172 -10.258 1 95.88 142 GLN B C 1
ATOM 2415 O O . GLN B 1 142 ? 2.26 -27.328 -10.648 1 95.88 142 GLN B O 1
ATOM 2420 N N . VAL B 1 143 ? 1.301 -25.344 -10.703 1 97.44 143 VAL B N 1
ATOM 2421 C CA . VAL B 1 143 ? 0.328 -25.703 -11.734 1 97.44 143 VAL B CA 1
ATOM 2422 C C . VAL B 1 143 ? 0.939 -25.484 -13.117 1 97.44 143 VAL B C 1
ATOM 2424 O O . VAL B 1 143 ? 0.468 -26.047 -14.109 1 97.44 143 VAL B O 1
ATOM 2427 N N . LEU B 1 144 ? 1.996 -24.703 -13.227 1 97.19 144 LEU B N 1
ATOM 2428 C CA . LEU B 1 144 ? 2.582 -24.25 -14.484 1 97.19 144 LEU B CA 1
ATOM 2429 C C . LEU B 1 144 ? 3.607 -25.25 -14.992 1 97.19 144 LEU B C 1
ATOM 2431 O O . LEU B 1 144 ? 4.137 -26.062 -14.219 1 97.19 144 LEU B O 1
ATOM 2435 N N . THR B 1 145 ? 3.828 -25.203 -16.328 1 97.25 145 THR B N 1
ATOM 2436 C CA . THR B 1 145 ? 4.891 -26.016 -16.922 1 97.25 145 THR B CA 1
ATOM 2437 C C . THR B 1 145 ? 6.258 -25.391 -16.656 1 97.25 145 THR B C 1
ATOM 2439 O O . THR B 1 145 ? 6.348 -24.203 -16.328 1 97.25 145 THR B O 1
ATOM 2442 N N . PRO B 1 146 ? 7.312 -26.203 -16.812 1 96.38 146 PRO B N 1
ATOM 2443 C CA . PRO B 1 146 ? 8.656 -25.641 -16.641 1 96.38 146 PRO B CA 1
ATOM 2444 C C . PRO B 1 146 ? 8.922 -24.453 -17.562 1 96.38 146 PRO B C 1
ATOM 2446 O O . PRO B 1 146 ? 9.594 -23.5 -17.172 1 96.38 146 PRO B O 1
ATOM 2449 N N . GLU B 1 147 ? 8.43 -24.562 -18.797 1 96.69 147 GLU B N 1
ATOM 2450 C CA . GLU B 1 147 ? 8.617 -23.469 -19.734 1 96.69 147 GLU B CA 1
ATOM 2451 C C . GLU B 1 147 ? 7.883 -22.203 -19.281 1 96.69 147 GLU B C 1
ATOM 2453 O O . GLU B 1 147 ? 8.406 -21.094 -19.391 1 96.69 147 GLU B O 1
ATOM 2458 N N . GLN B 1 148 ? 6.664 -22.344 -18.828 1 96.44 148 GLN B N 1
ATOM 2459 C CA . GLN B 1 148 ? 5.883 -21.234 -18.297 1 96.44 148 GLN B CA 1
ATOM 2460 C C . GLN B 1 148 ? 6.555 -20.609 -17.078 1 96.44 148 GLN B C 1
ATOM 2462 O O . GLN B 1 148 ? 6.598 -19.391 -16.938 1 96.44 148 GLN B O 1
ATOM 2467 N N . ARG B 1 149 ? 7.086 -21.375 -16.156 1 96.56 149 ARG B N 1
ATOM 2468 C CA . ARG B 1 149 ? 7.797 -20.906 -14.969 1 96.56 149 ARG B CA 1
ATOM 2469 C C . ARG B 1 149 ? 9.031 -20.109 -15.359 1 96.56 149 ARG B C 1
ATOM 2471 O O . ARG B 1 149 ? 9.344 -19.094 -14.734 1 96.56 149 ARG B O 1
ATOM 2478 N N . LYS B 1 150 ? 9.711 -20.562 -16.375 1 95.88 150 LYS B N 1
ATOM 2479 C CA . LYS B 1 150 ? 10.883 -19.844 -16.875 1 95.88 150 LYS B CA 1
ATOM 2480 C C . LYS B 1 150 ? 10.492 -18.469 -17.422 1 95.88 150 LYS B C 1
ATOM 2482 O O . LYS B 1 150 ? 11.219 -17.5 -17.234 1 95.88 150 LYS B O 1
ATOM 2487 N N . GLN B 1 151 ? 9.352 -18.406 -18.094 1 95.62 151 GLN B N 1
ATOM 2488 C CA . GLN B 1 151 ? 8.867 -17.125 -18.594 1 95.62 151 GLN B CA 1
ATOM 2489 C C . GLN B 1 151 ? 8.625 -16.141 -17.453 1 95.62 151 GLN B C 1
ATOM 2491 O O . GLN B 1 151 ? 8.961 -14.961 -17.562 1 95.62 151 GLN B O 1
ATOM 2496 N N . ILE B 1 152 ? 8.062 -16.625 -16.359 1 95.69 152 ILE B N 1
ATOM 2497 C CA . ILE B 1 152 ? 7.828 -15.789 -15.188 1 95.69 152 ILE B CA 1
ATOM 2498 C C . ILE B 1 152 ? 9.164 -15.328 -14.609 1 95.69 152 ILE B C 1
ATOM 2500 O O . ILE B 1 152 ? 9.328 -14.148 -14.281 1 95.69 152 ILE B O 1
ATOM 2504 N N . SER B 1 153 ? 10.102 -16.234 -14.469 1 94.38 153 SER B N 1
ATOM 2505 C CA . SER B 1 153 ? 11.422 -15.914 -13.93 1 94.38 153 SER B CA 1
ATOM 2506 C C . SER B 1 153 ? 12.133 -14.867 -14.781 1 94.38 153 SER B C 1
ATOM 2508 O O . SER B 1 153 ? 12.758 -13.945 -14.25 1 94.38 153 SER B O 1
ATOM 2510 N N . ASP B 1 154 ? 12.008 -15.039 -16.094 1 94.75 154 ASP B N 1
ATOM 2511 C CA . ASP B 1 154 ? 12.633 -14.094 -17.016 1 94.75 154 ASP B CA 1
ATOM 2512 C C . ASP B 1 154 ? 12.016 -12.703 -16.875 1 94.75 154 ASP B C 1
ATOM 2514 O O . ASP B 1 154 ? 12.734 -11.695 -16.875 1 94.75 154 ASP B O 1
ATOM 2518 N N . ARG B 1 155 ? 10.773 -12.641 -16.781 1 93.25 155 ARG B N 1
ATOM 2519 C CA . ARG B 1 155 ? 10.094 -11.367 -16.594 1 93.25 155 ARG B CA 1
ATOM 2520 C C . ARG B 1 155 ? 10.508 -10.711 -15.289 1 93.25 155 ARG B C 1
ATOM 2522 O O . ARG B 1 155 ? 10.703 -9.492 -15.234 1 93.25 155 ARG B O 1
ATOM 2529 N N . GLU B 1 156 ? 10.547 -11.508 -14.273 1 92.69 156 GLU B N 1
ATOM 2530 C CA . GLU B 1 156 ? 10.984 -11 -12.977 1 92.69 156 GLU B CA 1
ATOM 2531 C C . GLU B 1 156 ? 12.391 -10.414 -13.055 1 92.69 156 GLU B C 1
ATOM 2533 O O . GLU B 1 156 ? 12.664 -9.352 -12.492 1 92.69 156 GLU B O 1
ATOM 2538 N N . ALA B 1 157 ? 13.227 -11.109 -13.734 1 92 157 ALA B N 1
ATOM 2539 C CA . ALA B 1 157 ? 14.602 -10.648 -13.898 1 92 157 ALA B CA 1
ATOM 2540 C C . ALA B 1 157 ? 14.648 -9.32 -14.648 1 92 157 ALA B C 1
ATOM 2542 O O . ALA B 1 157 ? 15.43 -8.43 -14.305 1 92 157 ALA B O 1
ATOM 2543 N N . GLN B 1 158 ? 13.82 -9.203 -15.625 1 91.94 158 GLN B N 1
ATOM 2544 C CA . GLN B 1 158 ? 13.75 -7.965 -16.391 1 91.94 158 GLN B CA 1
ATOM 2545 C C . GLN B 1 158 ? 13.227 -6.816 -15.539 1 91.94 158 GLN B C 1
ATOM 2547 O O . GLN B 1 158 ? 13.719 -5.695 -15.625 1 91.94 158 GLN B O 1
ATOM 2552 N N . ARG B 1 159 ? 12.297 -7.133 -14.75 1 90.06 159 ARG B N 1
ATOM 2553 C CA . ARG B 1 159 ? 11.727 -6.121 -13.867 1 90.06 159 ARG B CA 1
ATOM 2554 C C . ARG B 1 159 ? 12.766 -5.625 -12.867 1 90.06 159 ARG B C 1
ATOM 2556 O O . ARG B 1 159 ? 12.906 -4.418 -12.656 1 90.06 159 ARG B O 1
ATOM 2563 N N . VAL B 1 160 ? 13.438 -6.527 -12.242 1 89.69 160 VAL B N 1
ATOM 2564 C CA . VAL B 1 160 ? 14.461 -6.188 -11.258 1 89.69 160 VAL B CA 1
ATOM 2565 C C . VAL B 1 160 ? 15.555 -5.352 -11.914 1 89.69 160 VAL B C 1
ATOM 2567 O O . VAL B 1 160 ? 16 -4.348 -11.352 1 89.69 160 VAL B O 1
ATOM 2570 N N . ALA B 1 161 ? 15.906 -5.699 -13.125 1 90 161 ALA B N 1
ATOM 2571 C CA . ALA B 1 161 ? 16.938 -4.969 -13.859 1 90 161 ALA B CA 1
ATOM 2572 C C . ALA B 1 161 ? 16.469 -3.553 -14.188 1 90 161 ALA B C 1
ATOM 2574 O O . ALA B 1 161 ? 17.25 -2.6 -14.086 1 90 161 ALA B O 1
ATOM 2575 N N . ALA B 1 162 ? 15.273 -3.453 -14.555 1 89 162 ALA B N 1
ATOM 2576 C CA . ALA B 1 162 ? 14.719 -2.146 -14.891 1 89 162 ALA B CA 1
ATOM 2577 C C . ALA B 1 162 ? 14.656 -1.243 -13.664 1 89 162 ALA B C 1
ATOM 2579 O O . ALA B 1 162 ? 14.922 -0.043 -13.75 1 89 162 ALA B O 1
ATOM 2580 N N . MET B 1 163 ? 14.305 -1.82 -12.578 1 85.62 163 MET B N 1
ATOM 2581 C CA . MET B 1 163 ? 14.227 -1.064 -11.336 1 85.62 163 MET B CA 1
ATOM 2582 C C . MET B 1 163 ? 15.602 -0.576 -10.906 1 85.62 163 MET B C 1
ATOM 2584 O O . MET B 1 163 ? 15.742 0.541 -10.398 1 85.62 163 MET B O 1
ATOM 2588 N N . GLU B 1 164 ? 16.594 -1.355 -11.062 1 84.25 164 GLU B N 1
ATOM 2589 C CA . GLU B 1 164 ? 17.953 -0.995 -10.711 1 84.25 164 GLU B CA 1
ATOM 2590 C C . GLU B 1 164 ? 18.5 0.098 -11.633 1 84.25 164 GLU B C 1
ATOM 2592 O O . GLU B 1 164 ? 19.25 0.968 -11.203 1 84.25 164 GLU B O 1
ATOM 2597 N N . GLU B 1 165 ? 18.094 0.054 -12.789 1 84.25 165 GLU B N 1
ATOM 2598 C CA . GLU B 1 165 ? 18.516 1.067 -13.75 1 84.25 165 GLU B CA 1
ATOM 2599 C C . GLU B 1 165 ? 17.859 2.414 -13.453 1 84.25 165 GLU B C 1
ATOM 2601 O O . GLU B 1 165 ? 18.5 3.461 -13.578 1 84.25 165 GLU B O 1
ATOM 2606 N N . GLU B 1 166 ? 16.641 2.275 -13.055 1 79.31 166 GLU B N 1
ATOM 2607 C CA . GLU B 1 166 ? 15.922 3.506 -12.742 1 79.31 166 GLU B CA 1
ATOM 2608 C C . GLU B 1 166 ? 16.406 4.105 -11.422 1 79.31 166 GLU B C 1
ATOM 2610 O O . GLU B 1 166 ? 16.422 5.328 -11.258 1 79.31 166 GLU B O 1
ATOM 2615 N N . ALA B 1 167 ? 16.625 3.359 -10.375 1 75.06 167 ALA B N 1
ATOM 2616 C CA . ALA B 1 167 ? 17.109 3.852 -9.086 1 75.06 167 ALA B CA 1
ATOM 2617 C C . ALA B 1 167 ? 18.453 4.555 -9.234 1 75.06 167 ALA B C 1
ATOM 2619 O O . ALA B 1 167 ? 18.812 5.395 -8.406 1 75.06 167 ALA B O 1
ATOM 2620 N N . GLY B 1 168 ? 19.016 4.629 -10.383 1 65.81 168 GLY B N 1
ATOM 2621 C CA . GLY B 1 168 ? 20.297 5.25 -10.648 1 65.81 168 GLY B CA 1
ATOM 2622 C C . GLY B 1 168 ? 21.438 4.641 -9.852 1 65.81 168 GLY B C 1
ATOM 2623 O O . GLY B 1 168 ? 21.203 3.799 -8.977 1 65.81 168 GLY B O 1
ATOM 2624 N N . PRO B 1 169 ? 22.656 4.945 -10.289 1 63.97 169 PRO B N 1
ATOM 2625 C CA . PRO B 1 169 ? 23.828 4.43 -9.562 1 63.97 169 PRO B CA 1
ATOM 2626 C C . PRO B 1 169 ? 23.875 4.914 -8.117 1 63.97 169 PRO B C 1
ATOM 2628 O O . PRO B 1 169 ? 23.344 5.984 -7.797 1 63.97 169 PRO B O 1
ATOM 2631 N N . PRO B 1 170 ? 24 3.947 -7.246 1 62.19 170 PRO B N 1
ATOM 2632 C CA . PRO B 1 170 ? 24.156 4.426 -5.867 1 62.19 170 PRO B CA 1
ATOM 2633 C C . PRO B 1 170 ? 25.016 5.684 -5.77 1 62.19 170 PRO B C 1
ATOM 2635 O O . PRO B 1 170 ? 25.891 5.906 -6.613 1 62.19 170 PRO B O 1
ATOM 2638 N N . PRO B 1 171 ? 24.391 6.617 -5.023 1 57.91 171 PRO B N 1
ATOM 2639 C CA . PRO B 1 171 ? 25.188 7.848 -4.91 1 57.91 171 PRO B CA 1
ATOM 2640 C C . PRO B 1 171 ? 26.672 7.574 -4.723 1 57.91 171 PRO B C 1
ATOM 2642 O O . PRO B 1 171 ? 27.047 6.641 -4.008 1 57.91 171 PRO B O 1
ATOM 2645 N N . GLN B 1 172 ? 27.469 7.926 -5.75 1 58.66 172 GLN B N 1
ATOM 2646 C CA . GLN B 1 172 ? 28.906 7.785 -5.664 1 58.66 172 GLN B CA 1
ATOM 2647 C C . GLN B 1 172 ? 29.453 8.445 -4.402 1 58.66 172 GLN B C 1
ATOM 2649 O O . GLN B 1 172 ? 29.016 9.531 -4.023 1 58.66 172 GLN B O 1
ATOM 2654 N N . PRO B 1 173 ? 30.031 7.621 -3.551 1 59.69 173 PRO B N 1
ATOM 2655 C CA . PRO B 1 173 ? 30.672 8.281 -2.412 1 59.69 173 PRO B CA 1
ATOM 2656 C C . PRO B 1 173 ? 31.5 9.5 -2.822 1 59.69 173 PRO B C 1
ATOM 2658 O O . PRO B 1 173 ? 32.094 9.516 -3.908 1 59.69 173 PRO B O 1
ATOM 2661 N N . MET B 1 174 ? 30.828 10.703 -2.592 1 56.28 174 MET B N 1
ATOM 2662 C CA . MET B 1 174 ? 31.656 11.875 -2.869 1 56.28 174 MET B CA 1
ATOM 2663 C C . MET B 1 174 ? 33.094 11.664 -2.393 1 56.28 174 MET B C 1
ATOM 2665 O O . MET B 1 174 ? 33.312 11.305 -1.234 1 56.28 174 MET B O 1
ATOM 2669 N N . MET B 1 175 ? 34.125 11.422 -3.168 1 47.69 175 MET B N 1
ATOM 2670 C CA . MET B 1 175 ? 35.5 11.625 -2.723 1 47.69 175 MET B CA 1
ATOM 2671 C C . MET B 1 175 ? 35.75 13.078 -2.346 1 47.69 175 MET B C 1
ATOM 2673 O O . MET B 1 175 ? 35.219 13.992 -3 1 47.69 175 MET B O 1
#